Protein AF-A0AAV6YYU9-F1 (afdb_monomer_lite)

Foldseek 3Di:
DDWDQDPVGIDDDDDCPLLNVLLVCLLPPDQPCLVCLLVNLVSCLVSVLFDPVCVPPDSVVDDSLVSVLRSVSSCLQVVSLNNLLSNLLSLLVDDPDPSVVVNVSVVVSLLVLLVVLLVQLVVLCPQFEVQPQDQDDPVSLVSLVSSLSSLVSSLVNLVSCLVRVPPDDPVRNVVSVVSNVVSVVSSVVSVVVSVCSVQVVTSPHPDPPPDPRHDDDDPVVVVVVVVVVVVVVVVVVD

Secondary structure (DSSP, 8-state):
-EEEEETTEEEEE----HHHHHHHHHHH--S-HHHHHHHHHHHHHHTT-S-GGGTTS-GGGS-HHHHHHHHHHHHHHTT-HHHHHHHHHHHHHSPTTSSHHHHHHHHHHHHHHHHHHHHHHHHHHGGGSSS------HHHHHHHHHHHHHHHHHHHHHHHHHHH--S--HHHHHHHHHHHHHHHHHHHHHHHHHHHHHTT--S--S-GGG-TTSPP--HHHHHHHHHHHHHHHHHH--

Sequence (238 aa):
DATCLLNSGIIHITCTGFQKETLYYLRNSGSSLNEEIPDGYNRCLVAGLLSPRLADIQPTSLTQEEQLQAVLSAAVETSSISLLTRCIKQWIAEEQPRSAPNLRFVLEWTWDKVVLTKKDFDRLCSPLFDGSCNFIDSQTLQSLQHCQLRLSNLTTVLNCFRKEAKELTKQGLVDLSNKLSVTKLLSQYASVVLWFCRCGLLPDNPDEAMQLTRPYYNYQLMQHYYAERRKKLEHLSR

Organism: Engystomops pustulosus (NCBI:txid76066)

InterPro domains:
  IPR052620 ELYS/MEL-28 Nuclear Assembly Factor [PTHR21583] (1-238)

pLDDT: mean 85.93, std 10.7, range [51.78, 98.44]

Radius of gyration: 22.94 Å; chains: 1; bounding box: 54×61×60 Å

Structure (mmCIF, N/CA/C/O backbone):
data_AF-A0AAV6YYU9-F1
#
_entry.id   AF-A0AAV6YYU9-F1
#
loop_
_atom_site.group_PDB
_atom_site.id
_atom_site.type_symbol
_atom_site.label_atom_id
_atom_site.label_alt_id
_atom_site.label_comp_id
_atom_site.label_asym_id
_atom_site.label_entity_id
_atom_site.label_seq_id
_atom_site.pdbx_PDB_ins_code
_atom_site.Cartn_x
_atom_site.Cartn_y
_atom_site.Cartn_z
_atom_site.occupancy
_atom_site.B_iso_or_equiv
_atom_site.auth_seq_id
_atom_site.auth_comp_id
_atom_site.auth_asym_id
_atom_site.auth_atom_id
_atom_site.pdbx_PDB_model_num
ATOM 1 N N . ASP A 1 1 ? -14.739 -25.202 -11.011 1.00 72.81 1 ASP A N 1
ATOM 2 C CA . ASP A 1 1 ? -15.929 -24.954 -11.846 1.00 72.81 1 ASP A CA 1
ATOM 3 C C . ASP A 1 1 ? -16.167 -26.145 -12.748 1.00 72.81 1 ASP A C 1
ATOM 5 O O . ASP A 1 1 ? -15.213 -26.672 -13.306 1.00 72.81 1 ASP A O 1
ATOM 9 N N . ALA A 1 2 ? -17.409 -26.607 -12.825 1.00 77.19 2 ALA A N 1
ATOM 10 C CA . ALA A 1 2 ? -17.839 -27.729 -13.647 1.00 77.19 2 ALA A CA 1
ATOM 11 C C . ALA A 1 2 ? -19.096 -27.322 -14.419 1.00 77.19 2 ALA A C 1
ATOM 13 O O . ALA A 1 2 ? -19.930 -26.585 -13.904 1.00 77.19 2 ALA A O 1
ATOM 14 N N . THR A 1 3 ? -19.235 -27.787 -15.655 1.00 86.94 3 THR A N 1
ATOM 15 C CA . THR A 1 3 ? -20.458 -27.599 -16.441 1.00 86.94 3 THR A CA 1
ATOM 16 C C . THR A 1 3 ? -21.007 -28.973 -16.774 1.00 86.94 3 THR A C 1
ATOM 18 O O . THR A 1 3 ? -20.304 -29.786 -17.370 1.00 86.94 3 THR A O 1
ATOM 21 N N . CYS A 1 4 ? -22.242 -29.241 -16.368 1.00 86.00 4 CYS A N 1
ATOM 22 C CA . CYS A 1 4 ? -22.924 -30.507 -16.587 1.00 86.00 4 CYS A CA 1
ATOM 23 C C . CYS A 1 4 ? -24.066 -30.295 -17.581 1.00 86.00 4 CYS A C 1
ATOM 25 O O . CYS A 1 4 ? -24.929 -29.445 -17.370 1.00 86.00 4 CYS A O 1
ATOM 27 N N . LEU A 1 5 ? -24.083 -31.079 -18.657 1.00 88.56 5 LEU A N 1
ATOM 28 C CA . LEU A 1 5 ? -25.209 -31.148 -19.583 1.00 88.56 5 LEU A CA 1
ATOM 29 C C . LEU A 1 5 ? -26.157 -32.254 -19.105 1.00 88.56 5 LEU A C 1
ATOM 31 O O . LEU A 1 5 ? -25.763 -33.416 -19.033 1.00 88.56 5 LEU A O 1
ATOM 35 N N . LEU A 1 6 ? -27.392 -31.893 -18.773 1.00 90.75 6 LEU A N 1
ATOM 36 C CA . LEU A 1 6 ? -28.464 -32.817 -18.412 1.00 90.75 6 LEU A CA 1
ATOM 37 C C . LEU A 1 6 ? -29.557 -32.783 -19.483 1.00 90.75 6 LEU A C 1
ATOM 39 O O . LEU A 1 6 ? -29.694 -31.806 -20.217 1.00 90.75 6 LEU A O 1
ATOM 43 N N . ASN A 1 7 ? -30.410 -33.810 -19.514 1.00 87.12 7 ASN A N 1
ATOM 44 C CA . ASN A 1 7 ? -31.592 -33.831 -20.389 1.00 87.12 7 ASN A CA 1
ATOM 45 C C . ASN A 1 7 ? -32.559 -32.659 -20.114 1.00 87.12 7 ASN A C 1
ATOM 47 O O . ASN A 1 7 ? -33.375 -32.324 -20.964 1.00 87.12 7 ASN A O 1
ATOM 51 N N . SER A 1 8 ? -32.458 -32.028 -18.938 1.00 88.38 8 SER A N 1
ATOM 52 C CA . SER A 1 8 ? -33.222 -30.842 -18.536 1.00 88.38 8 SER A CA 1
ATOM 53 C C . SER A 1 8 ? -32.524 -29.506 -18.835 1.00 88.38 8 SER A C 1
ATOM 55 O O . SER A 1 8 ? -33.095 -28.459 -18.542 1.00 88.38 8 SER A O 1
ATOM 57 N N . GLY A 1 9 ? -31.299 -29.514 -19.373 1.00 91.06 9 GLY A N 1
ATOM 58 C CA . GLY A 1 9 ? -30.536 -28.309 -19.704 1.00 91.06 9 GLY A CA 1
ATOM 59 C C . GLY A 1 9 ? -29.086 -28.327 -19.214 1.00 91.06 9 GLY A C 1
ATOM 60 O O . GLY A 1 9 ? -28.579 -29.327 -18.710 1.00 91.06 9 GLY A O 1
ATOM 61 N N . ILE A 1 10 ? -28.405 -27.193 -19.378 1.00 92.12 10 ILE A N 1
ATOM 62 C CA . ILE A 1 10 ? -27.015 -26.997 -18.951 1.00 92.12 10 ILE A CA 1
ATOM 63 C C . ILE A 1 10 ? -27.005 -26.436 -17.528 1.00 92.12 10 ILE A C 1
ATOM 65 O O . ILE A 1 10 ? -27.604 -25.395 -17.266 1.00 92.12 10 ILE A O 1
ATOM 69 N N . ILE A 1 11 ? -26.291 -27.099 -16.619 1.00 88.94 11 ILE A N 1
ATOM 70 C CA . ILE A 1 11 ? -26.021 -26.611 -15.265 1.00 88.94 11 ILE A CA 1
ATOM 71 C C . ILE A 1 11 ? -24.549 -26.218 -15.166 1.00 88.94 11 ILE A C 1
ATOM 73 O O . ILE A 1 11 ? -23.659 -27.038 -15.384 1.00 88.94 11 ILE A O 1
ATOM 77 N N . HIS A 1 12 ? -24.288 -24.971 -14.782 1.00 78.38 12 HIS A N 1
ATOM 78 C CA . HIS A 1 12 ? -22.957 -24.511 -14.394 1.00 78.38 12 HIS A CA 1
ATOM 79 C C . HIS A 1 12 ? -22.816 -24.573 -12.869 1.00 78.38 12 HIS A C 1
ATOM 81 O O . HIS A 1 12 ? -23.572 -23.936 -12.140 1.00 78.38 12 HIS A O 1
ATOM 87 N N . ILE A 1 13 ? -21.835 -25.331 -12.386 1.00 79.06 13 ILE A N 1
ATOM 88 C CA . ILE A 1 13 ? -21.463 -25.446 -10.976 1.00 79.06 13 ILE A CA 1
ATOM 89 C C . ILE A 1 13 ? -20.162 -24.672 -10.779 1.00 79.06 13 ILE A C 1
ATOM 91 O O . ILE A 1 13 ? -19.079 -25.126 -11.154 1.00 79.06 13 ILE A O 1
ATOM 95 N N . THR A 1 14 ? -20.247 -23.496 -10.171 1.00 68.62 14 THR A N 1
ATOM 96 C CA . THR A 1 14 ? -19.058 -22.764 -9.729 1.00 68.62 14 THR A CA 1
ATOM 97 C C . THR A 1 14 ? -18.731 -23.156 -8.298 1.00 68.62 14 THR A C 1
ATOM 99 O O . THR A 1 14 ? -19.558 -22.961 -7.409 1.00 68.62 14 THR A O 1
ATOM 102 N N . CYS A 1 15 ? -17.535 -23.692 -8.063 1.00 61.59 15 CYS A N 1
ATOM 103 C CA . CYS A 1 15 ? -17.057 -23.921 -6.703 1.00 61.59 15 CYS A CA 1
ATOM 104 C C . CYS A 1 15 ? -16.224 -22.702 -6.327 1.00 61.59 15 CYS A C 1
ATOM 106 O O . CYS A 1 15 ? -15.147 -22.475 -6.886 1.00 61.59 15 CYS A O 1
ATOM 108 N N . THR A 1 16 ? -16.738 -21.870 -5.426 1.00 67.69 16 THR A N 1
ATOM 109 C CA . THR A 1 16 ? -15.943 -20.787 -4.856 1.00 67.69 16 THR A CA 1
ATOM 110 C C . THR A 1 16 ? -14.806 -21.419 -4.070 1.00 67.69 16 THR A C 1
ATOM 112 O O . THR A 1 16 ? -15.028 -21.977 -3.004 1.00 67.69 16 THR A O 1
ATOM 115 N N . GLY A 1 17 ? -13.590 -21.383 -4.621 1.00 79.94 17 GLY A N 1
ATOM 116 C CA . GLY A 1 17 ? -12.416 -21.895 -3.919 1.00 79.94 17 GLY A CA 1
ATOM 117 C C . GLY A 1 17 ? -12.282 -21.243 -2.542 1.00 79.94 17 GLY A C 1
ATOM 118 O O . GLY A 1 17 ? -12.620 -20.067 -2.387 1.00 79.94 17 GLY A O 1
ATOM 119 N N . PHE A 1 18 ? -11.758 -21.990 -1.571 1.00 84.12 18 PHE A N 1
ATOM 120 C CA . PHE A 1 18 ? -11.647 -21.571 -0.168 1.00 84.12 18 PHE A CA 1
ATOM 121 C C . PHE A 1 18 ? -11.024 -20.173 -0.003 1.00 84.12 18 PHE A C 1
ATOM 123 O O . PHE A 1 18 ? -11.469 -19.376 0.812 1.00 84.12 18 PHE A O 1
ATOM 130 N N . GLN A 1 19 ? -10.067 -19.807 -0.861 1.00 86.12 19 GLN A N 1
ATOM 131 C CA . GLN A 1 19 ? -9.501 -18.459 -0.892 1.00 86.12 19 GLN A CA 1
ATOM 132 C C . GLN A 1 19 ? -10.549 -17.363 -1.159 1.00 86.12 19 GLN A C 1
ATOM 134 O O . GLN A 1 19 ? -10.575 -16.358 -0.455 1.00 86.12 19 GLN A O 1
ATOM 139 N N . LYS A 1 20 ? -11.443 -17.543 -2.142 1.00 85.50 20 LYS A N 1
ATOM 140 C CA . LYS A 1 20 ? -12.521 -16.580 -2.442 1.00 85.50 20 LYS A CA 1
ATOM 141 C C . LYS A 1 20 ? -13.530 -16.497 -1.300 1.00 85.50 20 LYS A C 1
ATOM 143 O O . LYS A 1 20 ? -14.020 -15.409 -1.010 1.00 85.50 20 LYS A O 1
ATOM 148 N N . GLU A 1 21 ? -13.821 -17.625 -0.659 1.00 87.75 21 GLU A N 1
ATOM 149 C CA . GLU A 1 21 ? -14.693 -17.677 0.514 1.00 87.75 21 GLU A CA 1
ATOM 150 C C . GLU A 1 21 ? -14.076 -16.926 1.700 1.00 87.75 21 GLU A C 1
ATOM 152 O O . GLU A 1 21 ? -14.745 -16.092 2.302 1.00 87.75 21 GLU A O 1
ATOM 157 N N . THR A 1 22 ? -12.782 -17.113 1.972 1.00 87.94 22 THR A N 1
ATOM 158 C CA . THR A 1 22 ? -12.059 -16.353 3.001 1.00 87.94 22 THR A CA 1
ATOM 159 C C . THR A 1 22 ? -12.049 -14.855 2.703 1.00 87.94 22 THR A C 1
ATOM 161 O O . THR A 1 22 ? -12.252 -14.052 3.607 1.00 87.94 22 THR A O 1
ATOM 164 N N . LEU A 1 23 ? -11.878 -14.442 1.444 1.00 86.06 23 LEU A N 1
ATOM 165 C CA . LEU A 1 23 ? -11.971 -13.025 1.073 1.00 86.06 23 LEU A CA 1
ATOM 166 C C . LEU A 1 23 ? -13.386 -12.468 1.256 1.00 86.06 23 LEU A C 1
ATOM 168 O O . LEU A 1 23 ? -13.548 -11.339 1.718 1.00 86.06 23 LEU A O 1
ATOM 172 N N . TYR A 1 24 ? -14.413 -13.252 0.921 1.00 86.38 24 TYR A N 1
ATOM 173 C CA . TYR A 1 24 ? -15.803 -12.887 1.186 1.00 86.38 24 TYR A CA 1
ATOM 174 C C . TYR A 1 24 ? -16.063 -12.760 2.688 1.00 86.38 24 TYR A C 1
ATOM 176 O O . TYR A 1 24 ? -16.673 -11.778 3.108 1.00 86.38 24 TYR A O 1
ATOM 184 N N . TYR A 1 25 ? -15.545 -13.699 3.486 1.00 85.75 25 TYR A N 1
ATOM 185 C CA . TYR A 1 25 ? -15.559 -13.630 4.940 1.00 85.75 25 TYR A CA 1
ATOM 186 C C . TYR A 1 25 ? -14.920 -12.325 5.399 1.00 85.75 25 TYR A C 1
ATOM 188 O O . TYR A 1 25 ? -15.650 -11.499 5.913 1.00 85.75 25 TYR A O 1
ATOM 196 N N . LEU A 1 26 ? -13.647 -12.048 5.091 1.00 83.75 26 LEU A N 1
ATOM 197 C CA . LEU A 1 26 ? -12.974 -10.805 5.502 1.00 83.75 26 LEU A CA 1
ATOM 198 C C . LEU A 1 26 ? -13.741 -9.548 5.066 1.00 83.75 26 LEU A C 1
ATOM 200 O O . LEU A 1 26 ? -13.851 -8.568 5.802 1.00 83.75 26 LEU A O 1
ATOM 204 N N . ARG A 1 27 ? -14.321 -9.554 3.863 1.00 81.50 27 ARG A N 1
ATOM 205 C CA . ARG A 1 27 ? -15.118 -8.426 3.375 1.00 81.50 27 ARG A CA 1
ATOM 206 C C . ARG A 1 27 ? -16.360 -8.186 4.240 1.00 81.50 27 ARG A C 1
ATOM 208 O O . ARG A 1 27 ? -16.743 -7.024 4.423 1.00 81.50 27 ARG A O 1
ATOM 215 N N . ASN A 1 28 ? -16.949 -9.245 4.789 1.00 78.94 28 ASN A N 1
ATOM 216 C CA . ASN A 1 28 ? -18.232 -9.249 5.490 1.00 78.94 28 ASN A CA 1
ATOM 217 C C . ASN A 1 28 ? -18.142 -9.531 6.996 1.00 78.94 28 ASN A C 1
ATOM 219 O O . ASN A 1 28 ? -19.171 -9.427 7.658 1.00 78.94 28 ASN A O 1
ATOM 223 N N . SER A 1 29 ? -16.953 -9.831 7.531 1.00 70.12 29 SER A N 1
ATOM 224 C CA . SER A 1 29 ? -16.713 -10.074 8.954 1.00 70.12 29 SER A CA 1
ATOM 225 C C . SER A 1 29 ? -17.291 -8.921 9.762 1.00 70.12 29 SER A C 1
ATOM 227 O O . SER A 1 29 ? -17.146 -7.745 9.387 1.00 70.12 29 SER A O 1
ATOM 229 N N . GLY A 1 30 ? -18.024 -9.281 10.809 1.00 61.19 30 GLY A N 1
ATOM 230 C CA . GLY A 1 30 ? -18.784 -8.354 11.624 1.00 61.19 30 GLY A CA 1
ATOM 231 C C . GLY A 1 30 ? -17.890 -7.454 12.467 1.00 61.19 30 GLY A C 1
ATOM 232 O O . GLY A 1 30 ? -16.672 -7.391 12.323 1.00 61.19 30 GLY A O 1
ATOM 233 N N . SER A 1 31 ? -18.535 -6.708 13.353 1.00 55.84 31 SER A N 1
ATOM 234 C CA . SER A 1 31 ? -17.900 -5.746 14.245 1.00 55.84 31 SER A CA 1
ATOM 235 C C . SER A 1 31 ? -16.960 -6.386 15.296 1.00 55.84 31 SER A C 1
ATOM 237 O O . SER A 1 31 ? -16.029 -5.773 15.809 1.00 55.84 31 SER A O 1
ATOM 239 N N . SER A 1 32 ? -17.112 -7.661 15.624 1.00 61.44 32 SER A N 1
ATOM 240 C CA . SER A 1 32 ? -16.360 -8.330 16.698 1.00 61.44 32 SER A CA 1
ATOM 241 C C . SER A 1 32 ? -14.981 -8.837 16.266 1.00 61.44 32 SER A C 1
ATOM 243 O O . SER A 1 32 ? -14.624 -9.987 16.503 1.00 61.44 32 SER A O 1
ATOM 245 N N . LEU A 1 33 ? -14.156 -7.976 15.666 1.00 63.84 33 LEU A N 1
ATOM 246 C CA . LEU A 1 33 ? -12.851 -8.396 15.156 1.00 63.84 33 LEU A CA 1
ATOM 247 C C . LEU A 1 33 ? -11.952 -9.017 16.219 1.00 63.84 33 LEU A C 1
ATOM 249 O O . LEU A 1 33 ? -11.285 -9.978 15.884 1.00 63.84 33 LEU A O 1
ATOM 253 N N . ASN A 1 34 ? -11.973 -8.540 17.471 1.00 64.81 34 ASN A N 1
ATOM 254 C CA . ASN A 1 34 ? -11.149 -9.088 18.560 1.00 64.81 34 ASN A CA 1
ATOM 255 C C . ASN A 1 34 ? -11.500 -10.542 18.925 1.00 64.81 34 ASN A C 1
ATOM 257 O O . ASN A 1 34 ? -10.609 -11.317 19.266 1.00 64.81 34 ASN A O 1
ATOM 261 N N . GLU A 1 35 ? -12.776 -10.914 18.848 1.00 68.75 35 GLU A N 1
ATOM 262 C CA . GLU A 1 35 ? -13.235 -12.286 19.109 1.00 68.75 35 GLU A CA 1
ATOM 263 C C . GLU A 1 35 ? -13.002 -13.182 17.883 1.00 68.75 35 GLU A C 1
ATOM 265 O O . GLU A 1 35 ? -12.750 -14.378 18.011 1.00 68.75 35 GLU A O 1
ATOM 270 N N . GLU A 1 36 ? -12.998 -12.578 16.692 1.00 75.75 36 GLU A N 1
ATOM 271 C CA . GLU A 1 36 ? -12.815 -13.250 15.407 1.00 75.75 36 GLU A CA 1
ATOM 272 C C . GLU A 1 36 ? -11.348 -13.315 14.932 1.00 75.75 36 GLU A C 1
ATOM 274 O O . GLU A 1 36 ? -11.092 -13.969 13.922 1.00 75.75 36 GLU A O 1
ATOM 279 N N . ILE A 1 37 ? -10.370 -12.686 15.616 1.00 82.50 37 ILE A N 1
ATOM 280 C CA . ILE A 1 37 ? -8.956 -12.642 15.161 1.00 82.50 37 ILE A CA 1
ATOM 281 C C . ILE A 1 37 ? -8.397 -14.048 14.922 1.00 82.50 37 ILE A C 1
ATOM 283 O O . ILE A 1 37 ? -7.863 -14.272 13.831 1.00 82.50 37 ILE A O 1
ATOM 287 N N . PRO A 1 38 ? -8.521 -15.008 15.863 1.00 84.75 38 PRO A N 1
ATOM 288 C CA . PRO A 1 38 ? -7.946 -16.333 15.662 1.00 84.75 38 PRO A CA 1
ATOM 289 C C . PRO A 1 38 ? -8.614 -17.085 14.505 1.00 84.75 38 PRO A C 1
ATOM 291 O O . PRO A 1 38 ? -7.928 -17.748 13.727 1.00 84.75 38 PRO A O 1
ATOM 294 N N . ASP A 1 39 ? -9.936 -16.956 14.342 1.00 86.12 39 ASP A N 1
ATOM 295 C CA . ASP A 1 39 ? -10.665 -17.578 13.226 1.00 86.12 39 ASP A CA 1
ATOM 296 C C . ASP A 1 39 ? -10.263 -16.947 11.885 1.00 86.12 39 ASP A C 1
ATOM 298 O O . ASP A 1 39 ? -9.900 -17.644 10.937 1.00 86.12 39 ASP A O 1
ATOM 302 N N . GLY A 1 40 ? -10.221 -15.613 11.824 1.00 87.06 40 GLY A N 1
ATOM 303 C CA . GLY A 1 40 ? -9.769 -14.859 10.658 1.00 87.06 40 GLY A CA 1
ATOM 304 C C . GLY A 1 40 ? -8.334 -15.200 10.258 1.00 87.06 40 GLY A C 1
ATOM 305 O O . GLY A 1 40 ? -8.063 -15.422 9.076 1.00 87.06 40 GLY A O 1
ATOM 306 N N . TYR A 1 41 ? -7.426 -15.305 11.231 1.00 90.31 41 TYR A N 1
ATOM 307 C CA . TYR A 1 41 ? -6.045 -15.729 11.015 1.00 90.31 41 TYR A CA 1
ATOM 308 C C . TYR A 1 41 ? -5.977 -17.141 10.431 1.00 90.31 41 TYR A C 1
ATOM 310 O O . TYR A 1 41 ? -5.368 -17.333 9.379 1.00 90.31 41 TYR A O 1
ATOM 318 N N . ASN A 1 42 ? -6.649 -18.114 11.055 1.00 89.19 42 ASN A N 1
ATOM 319 C CA . ASN A 1 42 ? -6.648 -19.504 10.595 1.00 89.19 42 ASN A CA 1
ATOM 320 C C . ASN A 1 42 ? -7.240 -19.640 9.186 1.00 89.19 42 ASN A C 1
ATOM 322 O O . ASN A 1 42 ? -6.668 -20.328 8.339 1.00 89.19 42 ASN A O 1
ATOM 326 N N . ARG A 1 43 ? -8.331 -18.926 8.883 1.00 90.31 43 ARG A N 1
ATOM 327 C CA . ARG A 1 43 ? -8.898 -18.881 7.526 1.00 90.31 43 ARG A CA 1
ATOM 328 C C . ARG A 1 43 ? -7.912 -18.308 6.517 1.00 90.31 43 ARG A C 1
ATOM 330 O O . ARG A 1 43 ? -7.787 -18.851 5.421 1.00 90.31 43 ARG A O 1
ATOM 337 N N . CYS A 1 44 ? -7.204 -17.232 6.865 1.00 90.50 44 CYS A N 1
ATOM 338 C CA . CYS A 1 44 ? -6.187 -16.643 5.994 1.00 90.50 44 CYS A CA 1
ATOM 339 C C . CYS A 1 44 ? -4.995 -17.583 5.786 1.00 90.50 44 CYS A C 1
ATOM 341 O O . CYS A 1 44 ? -4.478 -17.660 4.671 1.00 90.50 44 CYS A O 1
ATOM 343 N N . LEU A 1 45 ? -4.578 -18.300 6.832 1.00 90.38 45 LEU A N 1
ATOM 344 C CA . LEU A 1 45 ? -3.497 -19.280 6.782 1.00 90.38 45 LEU A CA 1
ATOM 345 C C . LEU A 1 45 ? -3.846 -20.423 5.823 1.00 90.38 45 LEU A C 1
ATOM 347 O O . LEU A 1 45 ? -3.122 -20.662 4.861 1.00 90.38 45 LEU A O 1
ATOM 351 N N . VAL A 1 46 ? -5.001 -21.063 6.028 1.00 89.12 46 VAL A N 1
ATOM 352 C CA . VAL A 1 46 ? -5.481 -22.184 5.199 1.00 89.12 46 VAL A CA 1
ATOM 353 C C . VAL A 1 46 ? -5.748 -21.738 3.756 1.00 89.12 46 VAL A C 1
ATOM 355 O O . VAL A 1 46 ? -5.516 -22.491 2.814 1.00 89.12 46 VAL A O 1
ATOM 358 N N . ALA A 1 47 ? -6.182 -20.491 3.555 1.00 88.69 47 ALA A N 1
ATOM 359 C CA . ALA A 1 47 ? -6.387 -19.907 2.231 1.00 88.69 47 ALA A CA 1
ATOM 360 C C . ALA A 1 47 ? -5.092 -19.490 1.512 1.00 88.69 47 ALA A C 1
ATOM 362 O O . ALA A 1 47 ? -5.171 -19.003 0.383 1.00 88.69 47 ALA A O 1
ATOM 363 N N . GLY A 1 48 ? -3.922 -19.630 2.149 1.00 89.12 48 GLY A N 1
ATOM 364 C CA . GLY A 1 48 ? -2.639 -19.212 1.581 1.00 89.12 48 GLY A CA 1
ATOM 365 C C . GLY A 1 48 ? -2.524 -17.696 1.382 1.00 89.12 48 GLY A C 1
ATOM 366 O O . GLY A 1 48 ? -1.831 -17.243 0.476 1.00 89.12 48 GLY A O 1
ATOM 367 N N . LEU A 1 49 ? -3.240 -16.904 2.187 1.00 89.69 49 LEU A N 1
ATOM 368 C CA . LEU A 1 49 ? -3.255 -15.436 2.109 1.00 89.69 49 LEU A CA 1
ATOM 369 C C . LEU A 1 49 ? -2.195 -14.771 2.992 1.00 89.69 49 LEU A C 1
ATOM 371 O O . LEU A 1 49 ? -1.958 -13.568 2.876 1.00 89.69 49 LEU A O 1
ATOM 375 N N . LEU A 1 50 ? -1.590 -15.533 3.903 1.00 90.44 50 LEU A N 1
ATOM 376 C CA . LEU A 1 50 ? -0.560 -15.039 4.807 1.00 90.44 50 LEU A CA 1
ATOM 377 C C . LEU A 1 50 ? 0.830 -15.094 4.171 1.00 90.44 50 LEU A C 1
ATOM 379 O O . LEU A 1 50 ? 1.075 -15.787 3.187 1.00 90.44 50 LEU A O 1
ATOM 383 N N . SER A 1 51 ? 1.765 -14.357 4.772 1.00 86.25 51 SER A N 1
ATOM 384 C CA . SER A 1 51 ? 3.180 -14.436 4.407 1.00 86.25 51 SER A CA 1
ATOM 385 C C . SER A 1 51 ? 3.676 -15.884 4.511 1.00 86.25 51 SER A C 1
ATOM 387 O O . SER A 1 51 ? 3.412 -16.514 5.536 1.00 86.25 51 SER A O 1
ATOM 389 N N . PRO A 1 52 ? 4.472 -16.389 3.547 1.00 82.19 52 PRO A N 1
ATOM 390 C CA . PRO A 1 52 ? 5.059 -17.729 3.622 1.00 82.19 52 PRO A CA 1
ATOM 391 C C . PRO A 1 52 ? 5.842 -17.978 4.916 1.00 82.19 52 PRO A C 1
ATOM 393 O O . PRO A 1 52 ? 5.884 -19.094 5.410 1.00 82.19 52 PRO A O 1
ATOM 396 N N . ARG A 1 53 ? 6.402 -16.921 5.523 1.00 84.56 53 ARG A N 1
ATOM 397 C CA . ARG A 1 53 ? 7.117 -17.003 6.810 1.00 84.56 53 ARG A CA 1
ATOM 398 C C . ARG A 1 53 ? 6.232 -17.427 7.984 1.00 84.56 53 ARG A C 1
ATOM 400 O O . ARG A 1 53 ? 6.760 -17.835 9.007 1.00 84.56 53 ARG A O 1
ATOM 407 N N . LEU A 1 54 ? 4.917 -17.261 7.859 1.00 82.00 54 LEU A N 1
ATOM 408 C CA . LEU A 1 54 ? 3.937 -17.631 8.877 1.00 82.00 54 LEU A CA 1
ATOM 409 C C . LEU A 1 54 ? 3.351 -19.029 8.634 1.00 82.00 54 LEU A C 1
ATOM 411 O O . LEU A 1 54 ? 2.629 -19.514 9.494 1.00 82.00 54 LEU A O 1
ATOM 415 N N . ALA A 1 55 ? 3.642 -19.667 7.493 1.00 78.44 55 ALA A N 1
ATOM 416 C CA . ALA A 1 55 ? 3.066 -20.965 7.143 1.00 78.44 55 ALA A CA 1
ATOM 417 C C . ALA A 1 55 ? 3.519 -22.088 8.091 1.00 78.44 55 ALA A C 1
ATOM 419 O O . ALA A 1 55 ? 2.729 -22.970 8.414 1.00 78.44 55 ALA A O 1
ATOM 420 N N . ASP A 1 56 ? 4.762 -22.010 8.573 1.00 79.69 56 ASP A N 1
ATOM 421 C CA . ASP A 1 56 ? 5.375 -23.029 9.434 1.00 79.69 56 ASP A CA 1
ATOM 422 C C . ASP A 1 56 ? 5.224 -22.728 10.939 1.00 79.69 56 ASP A C 1
ATOM 424 O O . ASP A 1 56 ? 5.685 -23.496 11.785 1.00 79.69 56 ASP A O 1
ATOM 428 N N . ILE A 1 57 ? 4.601 -21.600 11.297 1.00 83.44 57 ILE A N 1
ATOM 429 C CA . ILE A 1 57 ? 4.457 -21.160 12.689 1.00 83.44 57 ILE A CA 1
ATOM 430 C C . ILE A 1 57 ? 3.129 -21.670 13.254 1.00 83.44 57 ILE A C 1
ATOM 432 O O . ILE A 1 57 ? 2.069 -21.492 12.657 1.00 83.44 57 ILE A O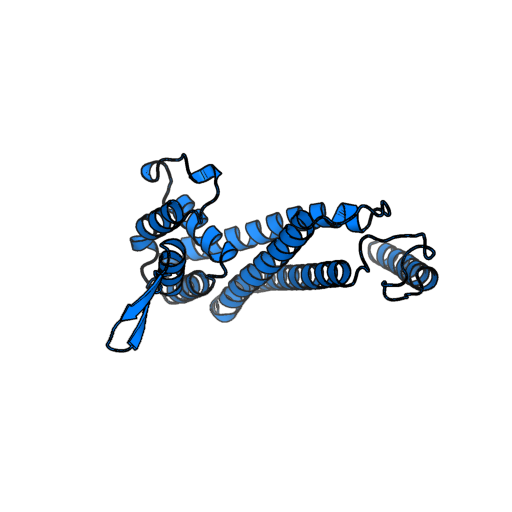 1
ATOM 436 N N . GLN A 1 58 ? 3.176 -22.273 14.443 1.00 81.12 58 GLN A N 1
ATOM 437 C CA . GLN A 1 58 ? 1.975 -22.682 15.171 1.00 81.12 58 GLN A CA 1
ATOM 438 C C . GLN A 1 58 ? 1.127 -21.442 15.528 1.00 81.12 58 GLN A C 1
ATOM 440 O O . GLN A 1 58 ? 1.642 -20.526 16.169 1.00 81.12 58 GLN A O 1
ATOM 445 N N . PRO A 1 59 ? -0.180 -21.389 15.203 1.00 80.69 59 PRO A N 1
ATOM 446 C CA . PRO A 1 59 ? -1.014 -20.219 15.506 1.00 80.69 59 PRO A CA 1
ATOM 447 C C . PRO A 1 59 ? -1.019 -19.840 16.995 1.00 80.69 59 PRO A C 1
ATOM 449 O O . PRO A 1 59 ? -1.074 -18.664 17.345 1.00 80.69 59 PRO A O 1
ATOM 452 N N . THR A 1 60 ? -0.912 -20.838 17.878 1.00 81.12 60 THR A N 1
ATOM 453 C CA . THR A 1 60 ? -0.891 -20.683 19.340 1.00 81.12 60 THR A CA 1
ATOM 454 C C . THR A 1 60 ? 0.388 -20.047 19.884 1.00 81.12 60 THR A C 1
ATOM 456 O O . THR A 1 60 ? 0.378 -19.589 21.023 1.00 81.12 60 THR A O 1
ATOM 459 N N . SER A 1 61 ? 1.476 -19.994 19.105 1.00 86.69 61 SER A N 1
ATOM 460 C CA . SER A 1 61 ? 2.704 -19.300 19.512 1.00 86.69 61 SER A CA 1
ATOM 461 C C . SER A 1 61 ? 2.688 -17.805 19.192 1.00 86.69 61 SER A C 1
ATOM 463 O O . SER A 1 61 ? 3.584 -17.094 19.635 1.00 86.69 61 SER A O 1
ATOM 465 N N . LEU A 1 62 ? 1.707 -17.336 18.415 1.00 87.88 62 LEU A N 1
ATOM 466 C CA . LEU A 1 62 ? 1.555 -15.927 18.063 1.00 87.88 62 LEU A CA 1
ATOM 467 C C . LEU A 1 62 ? 0.633 -15.216 19.049 1.00 87.88 62 LEU A C 1
ATOM 469 O O . LEU A 1 62 ? -0.423 -15.723 19.431 1.00 87.88 62 LEU A O 1
ATOM 473 N N . THR A 1 63 ? 1.008 -13.994 19.396 1.00 89.50 63 THR A N 1
ATOM 474 C CA . THR A 1 63 ? 0.148 -13.062 20.125 1.00 89.50 63 THR A CA 1
ATOM 475 C C . THR A 1 63 ? -1.056 -12.645 19.270 1.00 89.50 63 THR A C 1
ATOM 477 O O . THR A 1 63 ? -1.024 -12.699 18.037 1.00 89.50 63 THR A O 1
ATOM 480 N N . GLN A 1 64 ? -2.134 -12.178 19.909 1.00 85.88 64 GLN A N 1
ATOM 481 C CA . GLN A 1 64 ? -3.302 -11.658 19.181 1.00 85.88 64 GLN A CA 1
ATOM 482 C C . GLN A 1 64 ? -2.944 -10.476 18.268 1.00 85.88 64 GLN A C 1
ATOM 484 O O . GLN A 1 64 ? -3.511 -10.348 17.186 1.00 85.88 64 GLN A O 1
ATOM 489 N N . GLU A 1 65 ? -1.988 -9.639 18.673 1.00 87.25 65 GLU A N 1
ATOM 490 C CA . GLU A 1 65 ? -1.507 -8.506 17.879 1.00 87.25 65 GLU A CA 1
ATOM 491 C C . GLU A 1 65 ? -0.789 -8.971 16.602 1.00 87.25 65 GLU A C 1
ATOM 493 O O . GLU A 1 65 ? -1.044 -8.445 15.519 1.00 87.25 65 GLU A O 1
ATOM 498 N N . GLU A 1 66 ? 0.036 -10.019 16.683 1.00 90.06 66 GLU A N 1
ATOM 499 C CA . GLU A 1 66 ? 0.699 -10.609 15.512 1.00 90.06 66 GLU A CA 1
ATOM 500 C C . GLU A 1 66 ? -0.298 -11.272 14.555 1.00 90.06 66 GLU A C 1
ATOM 502 O O . GLU A 1 66 ? -0.187 -11.121 13.332 1.00 90.06 66 GLU A O 1
ATOM 507 N N . GLN A 1 67 ? -1.301 -11.971 15.093 1.00 90.38 67 GLN A N 1
ATOM 508 C CA . GLN A 1 67 ? -2.376 -12.547 14.286 1.00 90.38 67 GLN A CA 1
ATOM 509 C C . GLN A 1 67 ? -3.195 -11.450 13.594 1.00 90.38 67 GLN A C 1
ATOM 511 O O . GLN A 1 67 ? -3.445 -11.534 12.388 1.00 90.38 67 GLN A O 1
ATOM 516 N N . LEU A 1 68 ? -3.539 -10.379 14.317 1.00 89.31 68 LEU A N 1
ATOM 517 C CA . LEU A 1 68 ? -4.207 -9.207 13.757 1.00 89.31 68 LEU A CA 1
ATOM 518 C C . LEU A 1 68 ? -3.366 -8.585 12.644 1.00 89.31 68 LEU A C 1
ATOM 520 O O . LEU A 1 68 ? -3.867 -8.357 11.546 1.00 89.31 68 LEU A O 1
ATOM 524 N N . GLN A 1 69 ? -2.072 -8.372 12.885 1.00 91.56 69 GLN A N 1
ATOM 525 C CA . GLN A 1 69 ? -1.145 -7.828 11.897 1.00 91.56 69 GLN A CA 1
ATOM 526 C C . GLN A 1 69 ? -1.133 -8.647 10.602 1.00 91.56 69 GLN A C 1
ATOM 528 O O . GLN A 1 69 ? -1.075 -8.086 9.499 1.00 91.56 69 GLN A O 1
ATOM 533 N N . ALA A 1 70 ? -1.167 -9.974 10.726 1.00 92.12 70 ALA A N 1
ATOM 534 C CA . ALA A 1 70 ? -1.183 -10.892 9.599 1.00 92.12 70 ALA A CA 1
ATOM 535 C C . ALA A 1 70 ? -2.496 -10.787 8.806 1.00 92.12 70 ALA A C 1
ATOM 537 O O . ALA A 1 70 ? -2.450 -10.653 7.581 1.00 92.12 70 ALA A O 1
ATOM 538 N N . VAL A 1 71 ? -3.645 -10.741 9.490 1.00 91.50 71 VAL A N 1
ATOM 539 C CA . VAL A 1 71 ? -4.968 -10.558 8.865 1.00 91.50 71 VAL A CA 1
ATOM 540 C C . VAL A 1 71 ? -5.079 -9.194 8.176 1.00 91.50 71 VAL A C 1
ATOM 542 O O . VAL A 1 71 ? -5.489 -9.121 7.018 1.00 91.50 71 VAL A O 1
ATOM 545 N N . LEU A 1 72 ? -4.661 -8.108 8.836 1.00 91.62 72 LEU A N 1
ATOM 546 C CA . LEU A 1 72 ? -4.660 -6.762 8.251 1.00 91.62 72 LEU A CA 1
ATOM 547 C C . LEU A 1 72 ? -3.738 -6.685 7.028 1.00 91.62 72 LEU A C 1
ATOM 549 O O . LEU A 1 72 ? -4.094 -6.067 6.023 1.00 91.62 72 LEU A O 1
ATOM 553 N N . SER A 1 73 ? -2.577 -7.348 7.086 1.00 92.94 73 SER A N 1
ATOM 554 C CA . SER A 1 73 ? -1.675 -7.456 5.935 1.00 92.94 73 SER A CA 1
ATOM 555 C C . SER A 1 73 ? -2.371 -8.178 4.784 1.00 92.94 73 SER A C 1
ATOM 557 O O . SER A 1 73 ? -2.463 -7.604 3.705 1.00 92.94 73 SER A O 1
ATOM 559 N N . ALA A 1 74 ? -2.943 -9.363 5.016 1.00 92.12 74 ALA A N 1
ATOM 560 C CA . ALA A 1 74 ? -3.681 -10.112 3.997 1.00 92.12 74 ALA A CA 1
ATOM 561 C C . ALA A 1 74 ? -4.833 -9.295 3.389 1.00 92.12 74 ALA A C 1
ATOM 563 O O . ALA A 1 74 ? -5.027 -9.300 2.172 1.00 92.12 74 ALA A O 1
ATOM 564 N N . ALA A 1 75 ? -5.564 -8.534 4.204 1.00 91.69 75 ALA A N 1
ATOM 565 C CA . ALA A 1 75 ? -6.630 -7.660 3.731 1.00 91.69 75 ALA A CA 1
ATOM 566 C C . ALA A 1 75 ? -6.106 -6.526 2.830 1.00 91.69 75 ALA A C 1
ATOM 568 O O . ALA A 1 75 ? -6.734 -6.219 1.816 1.00 91.69 75 ALA A O 1
ATOM 569 N N . VAL A 1 76 ? -4.945 -5.938 3.138 1.00 92.88 76 VAL A N 1
ATOM 570 C CA . VAL A 1 76 ? -4.300 -4.942 2.265 1.00 92.88 76 VAL A CA 1
ATOM 571 C C . VAL A 1 76 ? -3.786 -5.564 0.969 1.00 92.88 76 VAL A C 1
ATOM 573 O O . VAL A 1 76 ? -3.996 -4.974 -0.090 1.00 92.88 76 VAL A O 1
ATOM 576 N N . GLU A 1 77 ? -3.173 -6.748 1.021 1.00 90.94 77 GLU A N 1
ATOM 577 C CA . GLU A 1 77 ? -2.670 -7.435 -0.179 1.00 90.94 77 GLU A CA 1
ATOM 578 C C . GLU A 1 77 ? -3.797 -7.834 -1.138 1.00 90.94 77 GLU A C 1
ATOM 580 O O . GLU A 1 77 ? -3.653 -7.765 -2.355 1.00 90.94 77 GLU A O 1
ATOM 585 N N . THR A 1 78 ? -4.943 -8.228 -0.587 1.00 89.38 78 THR A N 1
ATOM 586 C CA . THR A 1 78 ? -6.089 -8.747 -1.350 1.00 89.38 78 THR A CA 1
ATOM 587 C C . THR A 1 78 ? -7.136 -7.683 -1.667 1.00 89.38 78 THR A C 1
ATOM 589 O O . THR A 1 78 ? -8.179 -7.987 -2.240 1.00 89.38 78 THR A O 1
ATOM 592 N N . SER A 1 79 ? -6.875 -6.423 -1.304 1.00 87.94 79 SER A N 1
ATOM 593 C CA . SER A 1 79 ? -7.818 -5.303 -1.439 1.00 87.94 79 SER A CA 1
ATOM 594 C C . SER A 1 79 ? -9.149 -5.492 -0.695 1.00 87.94 79 SER A C 1
ATOM 596 O O . SER A 1 79 ? -10.162 -4.881 -1.035 1.00 87.94 79 SER A O 1
ATOM 598 N N . SER A 1 80 ? -9.141 -6.263 0.393 1.00 89.31 80 SER A N 1
ATOM 599 C CA . SER A 1 80 ? -10.267 -6.439 1.322 1.00 89.31 80 SER A CA 1
ATOM 600 C C . SER A 1 80 ? -10.349 -5.292 2.347 1.00 89.31 80 SER A C 1
ATOM 602 O O . SER A 1 80 ? -10.539 -5.503 3.543 1.00 89.31 80 SER A O 1
ATOM 604 N N . ILE A 1 81 ? -10.206 -4.041 1.891 1.00 89.81 81 ILE A N 1
ATOM 605 C CA . ILE A 1 81 ? -10.064 -2.839 2.748 1.00 89.81 81 ILE A CA 1
ATOM 606 C C . ILE A 1 81 ? -11.350 -2.487 3.508 1.00 89.81 81 ILE A C 1
ATOM 608 O O . ILE A 1 81 ? -11.327 -1.757 4.504 1.00 89.81 81 ILE A O 1
ATOM 612 N N . SER A 1 82 ? -12.490 -3.034 3.082 1.00 87.62 82 SER A N 1
ATOM 613 C CA . SER A 1 82 ? -13.752 -2.897 3.810 1.00 87.62 82 SER A CA 1
ATOM 614 C C . SER A 1 82 ? -13.678 -3.478 5.219 1.00 87.62 82 SER A C 1
ATOM 616 O O . SER A 1 82 ? -14.329 -2.926 6.098 1.00 87.62 82 SER A O 1
ATOM 618 N N . LEU A 1 83 ? -12.871 -4.530 5.435 1.00 86.38 83 LEU A N 1
ATOM 619 C CA . LEU A 1 83 ? -12.565 -5.050 6.767 1.00 86.38 83 LEU A CA 1
ATOM 620 C C . LEU A 1 83 ? -11.987 -3.914 7.619 1.00 86.38 83 LEU A C 1
ATOM 622 O O . LEU A 1 83 ? -12.658 -3.445 8.531 1.00 86.38 83 LEU A O 1
ATOM 626 N N . LEU A 1 84 ? -10.803 -3.408 7.239 1.00 89.31 84 LEU A N 1
ATOM 627 C CA . LEU A 1 84 ? -10.058 -2.367 7.962 1.00 89.31 84 LEU A CA 1
ATOM 628 C C . LEU A 1 84 ? -10.899 -1.120 8.242 1.00 89.31 84 LEU A C 1
ATOM 630 O O . LEU A 1 84 ? -10.951 -0.628 9.366 1.00 89.31 84 LEU A O 1
ATOM 634 N N . THR A 1 85 ? -11.569 -0.593 7.217 1.00 91.38 85 THR A N 1
ATOM 635 C CA . THR A 1 85 ? -12.383 0.621 7.381 1.00 91.38 85 THR A CA 1
ATOM 636 C C . THR A 1 85 ? -13.566 0.416 8.328 1.00 91.38 85 THR A C 1
ATOM 638 O O . THR A 1 85 ? -13.966 1.363 9.002 1.00 91.38 85 THR A O 1
ATOM 641 N N . ARG A 1 86 ? -14.121 -0.800 8.416 1.00 88.94 86 ARG A N 1
ATOM 642 C CA . ARG A 1 86 ? -15.193 -1.133 9.360 1.00 88.94 86 ARG A CA 1
ATOM 643 C C . ARG A 1 86 ? -14.671 -1.232 10.790 1.00 88.94 86 ARG A C 1
ATOM 645 O O . ARG A 1 86 ? -15.283 -0.612 11.655 1.00 88.94 86 ARG A O 1
ATOM 652 N N . CYS A 1 87 ? -13.538 -1.907 11.029 1.00 87.31 87 CYS A N 1
ATOM 653 C CA . CYS A 1 87 ? -12.946 -1.951 12.376 1.00 87.31 87 CYS A CA 1
ATOM 654 C C . CYS A 1 87 ? -12.627 -0.544 12.871 1.00 87.31 87 CYS A C 1
ATOM 656 O O . CYS A 1 87 ? -12.982 -0.202 13.989 1.00 87.31 87 CYS A O 1
ATOM 658 N N . ILE A 1 88 ? -12.006 0.291 12.030 1.00 90.19 88 ILE A N 1
ATOM 659 C CA . ILE A 1 88 ? -11.657 1.668 12.405 1.00 90.19 88 ILE A CA 1
ATOM 660 C C . ILE A 1 88 ? -12.904 2.451 12.822 1.00 90.19 88 ILE A C 1
ATOM 662 O O . ILE A 1 88 ? -12.910 3.065 13.884 1.00 90.19 88 ILE A O 1
ATOM 666 N N . LYS A 1 89 ? -13.972 2.412 12.015 1.00 90.69 89 LYS A N 1
ATOM 667 C CA . LYS A 1 89 ? -15.235 3.103 12.324 1.00 90.69 89 LYS A CA 1
ATOM 668 C C . LYS A 1 89 ? -15.827 2.662 13.651 1.00 90.69 89 LYS A C 1
ATOM 670 O O . LYS A 1 89 ? -16.273 3.495 14.429 1.00 90.69 89 LYS A O 1
ATOM 675 N N . GLN A 1 90 ? -15.836 1.362 13.894 1.00 87.81 90 GLN A N 1
ATOM 676 C CA . GLN A 1 90 ? -16.389 0.816 15.116 1.00 87.81 90 GLN A CA 1
ATOM 677 C C . GLN A 1 90 ? -15.530 1.143 16.329 1.00 87.81 90 GLN A C 1
ATOM 679 O O . GLN A 1 90 ? -16.060 1.639 17.310 1.00 87.81 90 GLN A O 1
ATOM 684 N N . TRP A 1 91 ? -14.220 0.911 16.269 1.00 88.38 91 TRP A N 1
ATOM 685 C CA . TRP A 1 91 ? -13.321 1.232 17.372 1.00 88.38 91 TRP A CA 1
ATOM 686 C C . TRP A 1 91 ? -13.362 2.724 17.718 1.00 88.38 91 TRP A C 1
ATOM 688 O O . TRP A 1 91 ? -13.204 3.080 18.880 1.00 88.38 91 TRP A O 1
ATOM 698 N N . ILE A 1 92 ? -13.612 3.602 16.741 1.00 88.38 92 ILE A N 1
ATOM 699 C CA . ILE A 1 92 ? -13.859 5.032 16.988 1.00 88.38 92 ILE A CA 1
ATOM 700 C C . ILE A 1 92 ? -15.229 5.276 17.641 1.00 88.38 92 ILE A C 1
ATOM 702 O O . ILE A 1 92 ? -15.337 6.167 18.478 1.00 88.38 92 ILE A O 1
ATOM 706 N N . ALA A 1 93 ? -16.264 4.524 17.257 1.00 87.38 93 ALA A N 1
ATOM 707 C CA . ALA A 1 93 ? -17.610 4.642 17.820 1.00 87.38 93 ALA A CA 1
ATOM 708 C C . ALA A 1 93 ? -17.744 4.040 19.234 1.00 87.38 93 ALA A C 1
ATOM 710 O O . ALA A 1 93 ? -18.622 4.453 19.986 1.00 87.38 93 ALA A O 1
ATOM 711 N N . GLU A 1 94 ? -16.903 3.069 19.591 1.00 84.69 94 GLU A N 1
ATOM 712 C CA . GLU A 1 94 ? -16.829 2.483 20.931 1.00 84.69 94 GLU A CA 1
ATOM 713 C C . GLU A 1 94 ? -16.293 3.494 21.959 1.00 84.69 94 GLU A C 1
ATOM 715 O O . GLU A 1 94 ? -15.333 4.224 21.696 1.00 84.69 94 GLU A O 1
ATOM 720 N N . GLU A 1 95 ? -16.890 3.519 23.158 1.00 65.62 95 GLU A N 1
ATOM 721 C CA . GLU A 1 95 ? -16.439 4.390 24.248 1.00 65.62 95 GLU A CA 1
ATOM 722 C C . GLU A 1 95 ? -14.987 4.069 24.644 1.00 65.62 95 GLU A C 1
ATOM 724 O O . GLU A 1 95 ? -14.626 2.941 25.006 1.00 65.62 95 GLU A O 1
ATOM 729 N N . GLN A 1 96 ? -14.135 5.094 24.582 1.00 67.50 96 GLN A N 1
ATOM 730 C CA . GLN A 1 96 ? -12.755 5.029 25.055 1.00 67.50 96 GLN A CA 1
ATOM 731 C C . GLN A 1 96 ? -12.745 4.735 26.564 1.00 67.50 96 GLN A C 1
ATOM 733 O O . GLN A 1 96 ? -13.555 5.316 27.288 1.00 67.50 96 GLN A O 1
ATOM 738 N N . PRO A 1 97 ? -11.859 3.846 27.067 1.00 68.81 97 PRO A N 1
ATOM 739 C CA . PRO A 1 97 ? -10.498 3.603 26.564 1.00 68.81 97 PRO A CA 1
ATOM 740 C C . PRO A 1 97 ? -10.238 2.234 25.906 1.00 68.81 97 PRO A C 1
ATOM 742 O O . PRO A 1 97 ? -9.093 1.935 25.572 1.00 68.81 97 PRO A O 1
ATOM 745 N N . ARG A 1 98 ? -11.248 1.368 25.747 1.00 79.00 98 ARG A N 1
ATOM 746 C CA . ARG A 1 98 ? -11.024 -0.043 25.359 1.00 79.00 98 ARG A CA 1
ATOM 747 C C . ARG A 1 98 ? -10.439 -0.220 23.954 1.00 79.00 98 ARG A C 1
ATOM 749 O O . ARG A 1 98 ? -9.661 -1.142 23.736 1.00 79.00 98 ARG A O 1
ATOM 756 N N . SER A 1 99 ? -10.786 0.661 23.023 1.00 83.31 99 SER A N 1
ATOM 757 C CA . SER A 1 99 ? -10.413 0.559 21.607 1.00 83.31 99 SER A CA 1
ATOM 758 C C . SER A 1 99 ? -9.222 1.443 21.202 1.00 83.31 99 SER A C 1
ATOM 760 O O . SER A 1 99 ? -8.667 1.269 20.114 1.00 83.31 99 SER A O 1
ATOM 762 N N . ALA A 1 100 ? -8.779 2.359 22.073 1.00 85.69 100 ALA A N 1
ATOM 763 C CA . ALA A 1 100 ? -7.631 3.243 21.843 1.00 85.69 100 ALA A CA 1
ATOM 764 C C . ALA A 1 100 ? -6.345 2.497 21.433 1.00 85.69 100 ALA A C 1
ATOM 766 O O . ALA A 1 100 ? -5.701 2.930 20.471 1.00 85.69 100 ALA A O 1
ATOM 767 N N . PRO A 1 101 ? -5.960 1.385 22.098 1.00 87.62 101 PRO A N 1
ATOM 768 C CA . PRO A 1 101 ? -4.772 0.623 21.719 1.00 87.62 101 PRO A CA 1
ATOM 769 C C . PRO A 1 101 ? -4.860 0.072 20.293 1.00 87.62 101 PRO A C 1
ATOM 771 O O . PRO A 1 101 ? -3.907 0.215 19.533 1.00 87.62 101 PRO A O 1
ATOM 774 N N . ASN A 1 102 ? -6.022 -0.455 19.893 1.00 87.81 102 ASN A N 1
ATOM 775 C CA . ASN A 1 102 ? -6.252 -0.979 18.545 1.00 87.81 102 ASN A CA 1
ATOM 776 C C . ASN A 1 102 ? -6.152 0.121 17.482 1.00 87.81 102 ASN A C 1
ATOM 778 O O . ASN A 1 102 ? -5.514 -0.066 16.447 1.00 87.81 102 ASN A O 1
ATOM 782 N N . LEU A 1 103 ? -6.744 1.293 17.738 1.00 90.19 103 LEU A N 1
ATOM 783 C CA . LEU A 1 103 ? -6.660 2.435 16.823 1.00 90.19 103 LEU A CA 1
ATOM 784 C C . LEU A 1 103 ? -5.223 2.924 16.657 1.00 90.19 103 LEU A C 1
ATOM 786 O O . LEU A 1 103 ? -4.788 3.179 15.532 1.00 90.19 103 LEU A O 1
ATOM 790 N N . ARG A 1 104 ? -4.486 3.032 17.767 1.00 91.19 104 ARG A N 1
ATOM 791 C CA . ARG A 1 104 ? -3.075 3.417 17.755 1.00 91.19 104 ARG A CA 1
ATOM 792 C C . ARG A 1 104 ? -2.240 2.399 16.984 1.00 91.19 104 ARG A C 1
ATOM 794 O O . ARG A 1 104 ? -1.523 2.797 16.070 1.00 91.19 104 ARG A O 1
ATOM 801 N N . PHE A 1 105 ? -2.396 1.116 17.303 1.00 91.94 105 PHE A N 1
ATOM 802 C CA . PHE A 1 105 ? -1.713 0.017 16.632 1.00 91.94 105 PHE A CA 1
ATOM 803 C C . PHE A 1 105 ? -1.949 0.054 15.121 1.00 91.94 105 PHE A C 1
ATOM 805 O O . PHE A 1 105 ? -0.996 0.101 14.351 1.00 91.94 105 PHE A O 1
ATOM 812 N N . VAL A 1 106 ? -3.208 0.113 14.668 1.00 93.12 106 VAL A N 1
ATOM 813 C CA . VAL A 1 106 ? -3.514 0.108 13.230 1.00 93.12 106 VAL A CA 1
ATOM 814 C C . VAL A 1 106 ? -2.985 1.357 12.530 1.00 93.12 106 VAL A C 1
ATOM 816 O O . VAL A 1 106 ? -2.541 1.259 11.384 1.00 93.12 106 VAL A O 1
ATOM 819 N N . LEU A 1 107 ? -2.991 2.522 13.180 1.00 94.44 107 LEU A N 1
ATOM 820 C CA . LEU A 1 107 ? -2.431 3.740 12.598 1.00 94.44 107 LEU A CA 1
ATOM 821 C C . LEU A 1 107 ? -0.901 3.665 12.455 1.00 94.44 107 LEU A C 1
ATOM 823 O O . LEU A 1 107 ? -0.378 4.014 11.393 1.00 94.44 107 LEU A O 1
ATOM 827 N N . GLU A 1 108 ? -0.197 3.209 13.495 1.00 94.94 108 GLU A N 1
ATOM 828 C CA . GLU A 1 108 ? 1.259 3.002 13.487 1.00 94.94 108 GLU A CA 1
ATOM 829 C C . GLU A 1 108 ? 1.643 1.942 12.445 1.00 94.94 108 GLU A C 1
ATOM 831 O O . GLU A 1 108 ? 2.406 2.232 11.523 1.00 94.94 108 GLU A O 1
ATOM 836 N N . TRP A 1 109 ? 0.989 0.780 12.480 1.00 95.75 109 TRP A N 1
ATOM 837 C CA . TRP A 1 109 ? 1.160 -0.294 11.504 1.00 95.75 109 TRP A CA 1
ATOM 838 C C . TRP A 1 109 ? 0.922 0.168 10.060 1.00 95.75 109 TRP A C 1
ATOM 840 O O . TRP A 1 109 ? 1.700 -0.156 9.159 1.00 95.75 109 TRP A O 1
ATOM 850 N N . THR A 1 110 ? -0.141 0.944 9.815 1.00 97.25 110 THR A N 1
ATOM 851 C CA . THR A 1 110 ? -0.449 1.473 8.475 1.00 97.25 110 THR A CA 1
ATOM 852 C C . THR A 1 110 ? 0.707 2.329 7.974 1.00 97.25 110 THR A C 1
ATOM 854 O O . THR A 1 110 ? 1.118 2.204 6.820 1.00 97.25 110 THR A O 1
ATOM 857 N N . TRP A 1 111 ? 1.249 3.191 8.835 1.00 97.81 111 TRP A N 1
ATOM 858 C CA . TRP A 1 111 ? 2.370 4.048 8.477 1.00 97.81 111 TRP A CA 1
ATOM 859 C C . TRP A 1 111 ? 3.651 3.251 8.220 1.00 97.81 111 TRP A C 1
ATOM 861 O O . TRP A 1 111 ? 4.309 3.474 7.203 1.00 97.81 111 TRP A O 1
ATOM 871 N N . ASP A 1 112 ? 3.956 2.262 9.056 1.00 97.31 112 ASP A N 1
ATOM 872 C CA . ASP A 1 112 ? 5.107 1.380 8.850 1.00 97.31 112 ASP A CA 1
ATOM 873 C C . ASP A 1 112 ? 5.009 0.625 7.521 1.00 97.31 112 ASP A C 1
ATOM 875 O O . ASP A 1 112 ? 5.985 0.537 6.770 1.00 97.31 112 ASP A O 1
ATOM 879 N N . LYS A 1 113 ? 3.811 0.159 7.151 1.00 96.69 113 LYS A N 1
ATOM 880 C CA . LYS A 1 113 ? 3.562 -0.454 5.838 1.00 96.69 113 LYS A CA 1
ATOM 881 C C . LYS A 1 113 ? 3.766 0.520 4.682 1.00 96.69 113 LYS A C 1
ATOM 883 O O . LYS A 1 113 ? 4.292 0.100 3.649 1.00 96.69 113 LYS A O 1
ATOM 888 N N . VAL A 1 114 ? 3.411 1.799 4.830 1.00 98.44 114 VAL A N 1
ATOM 889 C CA . VAL A 1 114 ? 3.712 2.831 3.819 1.00 98.44 114 VAL A CA 1
ATOM 890 C C . VAL A 1 114 ? 5.222 3.004 3.670 1.00 98.44 114 VAL A C 1
ATOM 892 O O . VAL A 1 114 ? 5.728 2.989 2.548 1.00 98.44 114 VAL A O 1
ATOM 895 N N . VAL A 1 115 ? 5.954 3.113 4.782 1.00 98.25 115 VAL A N 1
ATOM 896 C CA . VAL A 1 115 ? 7.416 3.274 4.779 1.00 98.25 115 VAL A CA 1
ATOM 897 C C . VAL A 1 115 ? 8.105 2.070 4.134 1.00 98.25 115 VAL A C 1
ATOM 899 O O . VAL A 1 115 ? 8.991 2.248 3.298 1.00 98.25 115 VAL A O 1
ATOM 902 N N . LEU A 1 116 ? 7.691 0.848 4.477 1.00 97.19 116 LEU A N 1
ATOM 903 C CA . LEU A 1 116 ? 8.225 -0.377 3.877 1.00 97.19 116 LEU A CA 1
ATOM 904 C C . LEU A 1 116 ? 7.906 -0.462 2.381 1.00 97.19 116 LEU A C 1
ATOM 906 O O . LEU A 1 116 ? 8.807 -0.698 1.581 1.00 97.19 116 LEU A O 1
ATOM 910 N N . THR A 1 117 ? 6.661 -0.180 1.989 1.00 97.62 117 THR A N 1
ATOM 911 C CA . THR A 1 117 ? 6.259 -0.201 0.572 1.00 97.62 117 THR A CA 1
ATOM 912 C C . THR A 1 117 ? 7.017 0.848 -0.240 1.00 97.62 117 THR A C 1
ATOM 914 O O . THR A 1 117 ? 7.411 0.568 -1.366 1.00 97.62 117 THR A O 1
ATOM 917 N N . LYS A 1 118 ? 7.290 2.032 0.329 1.00 98.00 118 LYS A N 1
ATOM 918 C CA . LYS A 1 118 ? 8.155 3.037 -0.302 1.00 98.00 118 LYS A CA 1
ATOM 919 C C . LYS A 1 118 ? 9.564 2.494 -0.527 1.00 98.00 118 LYS A C 1
ATOM 921 O O . LYS A 1 118 ? 10.084 2.644 -1.622 1.00 98.00 118 LYS A O 1
ATOM 926 N N . LYS A 1 119 ? 10.179 1.865 0.480 1.00 97.94 119 LYS A N 1
ATOM 927 C CA . LYS A 1 119 ? 11.531 1.292 0.350 1.00 97.94 119 LYS A CA 1
ATOM 928 C C . LYS A 1 119 ? 11.589 0.223 -0.745 1.00 97.94 119 LYS A C 1
ATOM 930 O O . LYS A 1 119 ? 12.510 0.237 -1.557 1.00 97.94 119 LYS A O 1
ATOM 935 N N . ASP A 1 120 ? 10.597 -0.665 -0.787 1.00 96.19 120 ASP A N 1
ATOM 936 C CA . ASP A 1 120 ? 10.489 -1.682 -1.837 1.00 96.19 120 ASP A CA 1
ATOM 937 C C . ASP A 1 120 ? 10.319 -1.042 -3.220 1.00 96.19 120 ASP A C 1
ATOM 939 O O . ASP A 1 120 ? 11.000 -1.427 -4.171 1.00 96.19 120 ASP A O 1
ATOM 943 N N . PHE A 1 121 ? 9.451 -0.035 -3.322 1.00 96.81 121 PHE A N 1
ATOM 944 C CA . PHE A 1 121 ? 9.197 0.696 -4.556 1.00 96.81 121 PHE A CA 1
ATOM 945 C C . PHE A 1 121 ? 10.429 1.470 -5.050 1.00 96.81 121 PHE A C 1
ATOM 947 O O . PHE A 1 121 ? 10.753 1.393 -6.232 1.00 96.81 121 PHE A O 1
ATOM 954 N N . ASP A 1 122 ? 11.159 2.150 -4.161 1.00 95.56 122 ASP A N 1
ATOM 955 C CA . ASP A 1 122 ? 12.403 2.860 -4.481 1.00 95.56 122 ASP A CA 1
ATOM 956 C C . ASP A 1 122 ? 13.452 1.886 -5.048 1.00 95.56 122 ASP A C 1
ATOM 958 O O . ASP A 1 122 ? 14.083 2.170 -6.067 1.00 95.56 122 ASP A O 1
ATOM 962 N N . ARG A 1 123 ? 13.586 0.694 -4.445 1.00 94.75 123 ARG A N 1
ATOM 963 C CA . ARG A 1 123 ? 14.483 -0.364 -4.939 1.00 94.75 123 ARG A CA 1
ATOM 964 C C . ARG A 1 123 ? 14.092 -0.840 -6.338 1.00 94.75 123 ARG A C 1
ATOM 966 O O . ARG A 1 123 ? 14.972 -1.030 -7.169 1.00 94.75 123 ARG A O 1
ATOM 973 N N . LEU A 1 124 ? 12.797 -1.029 -6.597 1.00 93.81 124 LEU A N 1
ATOM 974 C CA . LEU A 1 124 ? 12.291 -1.411 -7.922 1.00 93.81 124 LEU A CA 1
ATOM 975 C C . LEU A 1 124 ? 12.481 -0.294 -8.957 1.00 93.81 124 LEU A C 1
ATOM 977 O O . LEU A 1 124 ? 12.667 -0.583 -10.134 1.00 93.81 124 LEU A O 1
ATOM 981 N N . CYS A 1 125 ? 12.439 0.969 -8.529 1.00 91.75 125 CYS A N 1
ATOM 982 C CA . CYS A 1 125 ? 12.620 2.118 -9.409 1.00 91.75 125 CYS A CA 1
ATOM 983 C C . CYS A 1 125 ? 14.080 2.377 -9.768 1.00 91.75 125 CYS A C 1
ATOM 985 O O . CYS A 1 125 ? 14.329 2.895 -10.849 1.00 91.75 125 CYS A O 1
ATOM 987 N N . SER A 1 126 ? 15.041 2.043 -8.901 1.00 89.81 126 SER A N 1
ATOM 988 C CA . SER A 1 126 ? 16.456 2.372 -9.130 1.00 89.81 126 SER A CA 1
ATOM 989 C C . SER A 1 126 ? 16.964 1.965 -10.526 1.00 89.81 126 SER A C 1
ATOM 991 O O . SER A 1 126 ? 17.513 2.833 -11.201 1.00 89.81 126 SER A O 1
ATOM 993 N N . PRO A 1 127 ? 16.725 0.731 -11.022 1.00 88.19 127 PRO A N 1
ATOM 994 C CA . PRO A 1 127 ? 17.179 0.314 -12.354 1.00 88.19 127 PRO A CA 1
ATOM 995 C C . PRO A 1 127 ? 16.407 0.958 -13.515 1.00 88.19 127 PRO A C 1
ATOM 997 O O . PRO A 1 127 ? 16.808 0.854 -14.667 1.00 88.19 127 PRO A O 1
ATOM 1000 N N . LEU A 1 128 ? 15.264 1.596 -13.245 1.00 87.62 128 LEU A N 1
ATOM 1001 C CA . LEU A 1 128 ? 14.473 2.263 -14.283 1.00 87.62 128 LEU A CA 1
ATOM 1002 C C . LEU A 1 128 ? 15.096 3.597 -14.704 1.00 87.62 128 LEU A C 1
ATOM 1004 O O . LEU A 1 128 ? 14.863 4.056 -15.821 1.00 87.62 128 LEU A O 1
ATOM 1008 N N . PHE A 1 129 ? 15.860 4.213 -13.800 1.00 85.12 129 PHE A N 1
ATOM 1009 C CA . PHE A 1 129 ? 16.382 5.574 -13.927 1.00 85.12 129 PHE A CA 1
ATOM 1010 C C . PHE A 1 129 ? 17.917 5.642 -13.927 1.00 85.12 129 PHE A C 1
ATOM 1012 O O . PHE A 1 129 ? 18.472 6.738 -13.916 1.00 85.12 129 PHE A O 1
ATOM 1019 N N . ASP A 1 130 ? 18.615 4.504 -13.910 1.00 81.50 130 ASP A N 1
ATOM 1020 C CA . ASP A 1 130 ? 20.084 4.445 -13.859 1.00 81.50 130 ASP A CA 1
ATOM 1021 C C . ASP A 1 130 ? 20.759 4.508 -15.244 1.00 81.50 130 ASP A C 1
ATOM 1023 O O . ASP A 1 130 ? 21.985 4.497 -15.332 1.00 81.50 130 ASP A O 1
ATOM 1027 N N . GLY A 1 131 ? 19.970 4.579 -16.323 1.00 71.50 131 GLY A N 1
ATOM 1028 C CA . GLY A 1 131 ? 20.455 4.614 -17.706 1.00 71.50 131 GLY A CA 1
ATOM 1029 C C . GLY A 1 131 ? 20.968 3.269 -18.231 1.00 71.50 131 GLY A C 1
ATOM 1030 O O . GLY A 1 131 ? 21.481 3.208 -19.346 1.00 71.50 131 GLY A O 1
ATOM 1031 N N . SER A 1 132 ? 20.821 2.180 -17.467 1.00 73.94 132 SER A N 1
ATOM 1032 C CA . SER A 1 132 ? 21.284 0.841 -17.862 1.00 73.94 132 SER A CA 1
ATOM 1033 C C . SER A 1 132 ? 20.473 0.211 -18.999 1.00 73.94 132 SER A C 1
ATOM 1035 O O . SER A 1 132 ? 20.922 -0.764 -19.595 1.00 73.94 132 SER A O 1
ATOM 1037 N N . CYS A 1 133 ? 19.287 0.751 -19.309 1.00 69.56 133 CYS A N 1
ATOM 1038 C CA . CYS A 1 133 ? 18.372 0.251 -20.345 1.00 69.56 133 CYS A CA 1
ATOM 1039 C C . CYS A 1 133 ? 17.929 -1.210 -20.166 1.00 69.56 133 CYS A C 1
ATOM 1041 O O . CYS A 1 133 ? 17.458 -1.835 -21.120 1.00 69.56 133 CYS A O 1
ATOM 1043 N N . ASN A 1 134 ? 18.074 -1.768 -18.963 1.00 76.38 134 ASN A N 1
ATOM 1044 C CA . ASN A 1 134 ? 17.755 -3.165 -18.701 1.00 76.38 134 ASN A CA 1
ATOM 1045 C C . ASN A 1 134 ? 16.269 -3.448 -18.938 1.00 76.38 134 ASN A C 1
ATOM 1047 O O . ASN A 1 134 ? 15.406 -2.735 -18.435 1.00 76.38 134 ASN A O 1
ATOM 1051 N N . PHE A 1 135 ? 15.952 -4.510 -19.678 1.00 76.81 135 PHE A N 1
ATOM 1052 C CA . PHE A 1 135 ? 14.563 -4.897 -19.912 1.00 76.81 135 PHE A CA 1
ATOM 1053 C C . PHE A 1 135 ? 13.816 -5.111 -18.586 1.00 76.81 135 PHE A C 1
ATOM 1055 O O . PHE A 1 135 ? 14.301 -5.810 -17.696 1.00 76.81 135 PHE A O 1
ATOM 1062 N N . ILE A 1 136 ? 12.617 -4.535 -18.474 1.00 83.62 136 ILE A N 1
ATOM 1063 C CA . ILE A 1 136 ? 11.739 -4.757 -17.322 1.00 83.62 136 ILE A CA 1
ATOM 1064 C C . ILE A 1 136 ? 11.034 -6.090 -17.533 1.00 83.62 136 ILE A C 1
ATOM 1066 O O . ILE A 1 136 ? 10.140 -6.206 -18.374 1.00 83.62 136 ILE A O 1
ATOM 1070 N N . ASP A 1 137 ? 11.417 -7.094 -16.755 1.00 86.88 137 ASP A N 1
ATOM 1071 C CA . ASP A 1 137 ? 10.725 -8.371 -16.768 1.00 86.88 137 ASP A CA 1
ATOM 1072 C C . ASP A 1 137 ? 9.293 -8.259 -16.204 1.00 86.88 137 ASP A C 1
ATOM 1074 O O . ASP A 1 137 ? 8.906 -7.314 -15.504 1.00 86.88 137 ASP A O 1
ATOM 1078 N N . SER A 1 138 ? 8.460 -9.251 -16.529 1.00 88.94 138 SER A N 1
ATOM 1079 C CA . SER A 1 138 ? 7.063 -9.274 -16.079 1.00 88.94 138 SER A CA 1
ATOM 1080 C C . SER A 1 138 ? 6.953 -9.261 -14.548 1.00 88.94 138 SER A C 1
ATOM 1082 O O . SER A 1 138 ? 6.040 -8.642 -14.001 1.00 88.94 138 SER A O 1
ATOM 1084 N N . GLN A 1 139 ? 7.915 -9.874 -13.853 1.00 92.00 139 GLN A N 1
ATOM 1085 C CA . GLN A 1 139 ? 7.958 -9.950 -12.395 1.00 92.00 139 GLN A CA 1
ATOM 1086 C C . GLN A 1 139 ? 8.190 -8.579 -11.744 1.00 92.00 139 GLN A C 1
ATOM 1088 O O . GLN A 1 139 ? 7.499 -8.223 -10.783 1.00 92.00 139 GLN A O 1
ATOM 1093 N N . THR A 1 140 ? 9.115 -7.776 -12.268 1.00 91.31 140 THR A N 1
ATOM 1094 C CA . THR A 1 140 ? 9.360 -6.407 -11.793 1.00 91.31 140 THR A CA 1
ATOM 1095 C C . THR A 1 140 ? 8.132 -5.540 -12.033 1.00 91.31 140 THR A C 1
ATOM 1097 O O . THR A 1 140 ? 7.693 -4.822 -11.132 1.00 91.31 140 THR A O 1
ATOM 1100 N N . LEU A 1 141 ? 7.502 -5.663 -13.207 1.00 92.88 141 LEU A N 1
ATOM 1101 C CA . LEU A 1 141 ? 6.281 -4.923 -13.519 1.00 92.88 141 LEU A CA 1
ATOM 1102 C C . LEU A 1 141 ? 5.122 -5.297 -12.581 1.00 92.88 141 LEU A C 1
ATOM 1104 O O . LEU A 1 141 ? 4.403 -4.413 -12.115 1.00 92.88 141 LEU A O 1
ATOM 1108 N N . GLN A 1 142 ? 4.947 -6.583 -12.271 1.00 94.69 142 GLN A N 1
ATOM 1109 C CA . GLN A 1 142 ? 3.972 -7.045 -11.277 1.00 94.69 142 GLN A CA 1
ATOM 1110 C C . GLN A 1 142 ? 4.295 -6.512 -9.876 1.00 94.69 142 GLN A C 1
ATOM 1112 O O . GLN A 1 142 ? 3.401 -6.050 -9.172 1.00 94.69 142 GLN A O 1
ATOM 1117 N N . SER A 1 143 ? 5.570 -6.491 -9.488 1.00 95.44 143 SER A N 1
ATOM 1118 C CA . SER A 1 143 ? 6.003 -5.964 -8.189 1.00 95.44 143 SER A CA 1
ATOM 1119 C C . SER A 1 143 ? 5.724 -4.459 -8.052 1.00 95.44 143 SER A C 1
ATOM 1121 O O . SER A 1 143 ? 5.281 -4.002 -6.996 1.00 95.44 143 SER A O 1
ATOM 1123 N N . LEU A 1 144 ? 5.902 -3.686 -9.130 1.00 95.69 144 LEU A N 1
ATOM 1124 C CA . LEU A 1 144 ? 5.533 -2.265 -9.191 1.00 95.69 144 LEU A CA 1
ATOM 1125 C C . LEU A 1 144 ? 4.015 -2.063 -9.079 1.00 95.69 144 LEU A C 1
ATOM 1127 O O . LEU A 1 144 ? 3.564 -1.208 -8.314 1.00 95.69 144 LEU A O 1
ATOM 1131 N N . GLN A 1 145 ? 3.223 -2.868 -9.799 1.00 95.75 145 GLN A N 1
ATOM 1132 C CA . GLN A 1 145 ? 1.756 -2.866 -9.685 1.00 95.75 145 GLN A CA 1
ATOM 1133 C C . GLN A 1 145 ? 1.310 -3.148 -8.254 1.00 95.75 145 GLN A C 1
ATOM 1135 O O . GLN A 1 145 ? 0.430 -2.472 -7.727 1.00 95.75 145 GLN A O 1
ATOM 1140 N N . HIS A 1 146 ? 1.964 -4.106 -7.609 1.00 95.44 146 HIS A N 1
ATOM 1141 C CA . HIS A 1 146 ? 1.667 -4.486 -6.241 1.00 95.44 146 HIS A CA 1
ATOM 1142 C C . HIS A 1 146 ? 1.973 -3.367 -5.242 1.00 95.44 146 HIS A C 1
ATOM 1144 O O . HIS A 1 146 ? 1.158 -3.066 -4.370 1.00 95.44 146 HIS A O 1
ATOM 1150 N N . CYS A 1 147 ? 3.103 -2.671 -5.408 1.00 97.00 147 CYS A N 1
ATOM 1151 C CA . CYS A 1 147 ? 3.418 -1.482 -4.612 1.00 97.00 147 CYS A CA 1
ATOM 1152 C C . CYS A 1 147 ? 2.363 -0.380 -4.793 1.00 97.00 147 CYS A C 1
ATOM 1154 O O . CYS A 1 147 ? 1.919 0.218 -3.812 1.00 97.00 147 CYS A O 1
ATOM 1156 N N . GLN A 1 148 ? 1.927 -0.133 -6.032 1.00 97.12 148 GLN A N 1
ATOM 1157 C CA . GLN A 1 148 ? 0.891 0.856 -6.334 1.00 97.12 148 GLN A CA 1
ATOM 1158 C C . GLN A 1 148 ? -0.441 0.508 -5.652 1.00 97.12 148 GLN A C 1
ATOM 1160 O O . GLN A 1 148 ? -1.042 1.377 -5.009 1.00 97.12 148 GLN A O 1
ATOM 1165 N N . LEU A 1 149 ? -0.858 -0.760 -5.728 1.00 96.25 149 LEU A N 1
ATOM 1166 C CA . LEU A 1 149 ? -2.081 -1.252 -5.099 1.00 96.25 149 LEU A CA 1
ATOM 1167 C C . LEU A 1 149 ? -2.018 -1.116 -3.576 1.00 96.25 149 LEU A C 1
ATOM 1169 O O . LEU A 1 149 ? -2.923 -0.542 -2.971 1.00 96.25 149 LEU A O 1
ATOM 1173 N N . ARG A 1 150 ? -0.916 -1.560 -2.955 1.00 96.19 150 ARG A N 1
ATOM 1174 C CA . ARG A 1 150 ? -0.673 -1.405 -1.512 1.00 96.19 150 ARG A CA 1
ATOM 1175 C C . ARG A 1 150 ? -0.776 0.053 -1.074 1.00 96.19 150 ARG A C 1
ATOM 1177 O O . ARG A 1 150 ? -1.499 0.353 -0.130 1.00 96.19 150 ARG A O 1
ATOM 1184 N N . LEU A 1 151 ? -0.106 0.975 -1.769 1.00 98.00 151 LEU A N 1
ATOM 1185 C CA . LEU A 1 151 ? -0.149 2.407 -1.445 1.00 98.00 151 LEU A CA 1
ATOM 1186 C C . LEU A 1 151 ? -1.561 2.995 -1.590 1.00 98.00 151 LEU A C 1
ATOM 1188 O O . LEU A 1 151 ? -1.974 3.819 -0.770 1.00 98.00 151 LEU A O 1
ATOM 1192 N N . SER A 1 152 ? -2.322 2.564 -2.599 1.00 97.62 152 SER A N 1
ATOM 1193 C CA . SER A 1 152 ? -3.725 2.964 -2.779 1.00 97.62 152 SER A CA 1
ATOM 1194 C C . SER A 1 152 ? -4.622 2.455 -1.641 1.00 97.62 152 SER A C 1
ATOM 1196 O O . SER A 1 152 ? -5.404 3.208 -1.047 1.00 97.62 152 SER A O 1
ATOM 1198 N N . ASN A 1 153 ? -4.436 1.196 -1.254 1.00 97.31 153 ASN A N 1
ATOM 1199 C CA . ASN A 1 153 ? -5.145 0.564 -0.151 1.00 97.31 153 ASN A CA 1
ATOM 1200 C C . ASN A 1 153 ? -4.831 1.250 1.191 1.00 97.31 153 ASN A C 1
ATOM 1202 O O . ASN A 1 153 ? -5.748 1.645 1.912 1.00 97.31 153 ASN A O 1
ATOM 1206 N N . LEU A 1 154 ? -3.554 1.507 1.488 1.00 97.75 154 LEU A N 1
ATOM 1207 C CA . LEU A 1 154 ? -3.120 2.226 2.695 1.00 97.75 154 LEU A CA 1
ATOM 1208 C C . LEU A 1 154 ? -3.619 3.684 2.713 1.00 97.75 154 LEU A C 1
ATOM 1210 O O . LEU A 1 154 ? -4.013 4.199 3.759 1.00 97.75 154 LEU A O 1
ATOM 1214 N N . THR A 1 155 ? -3.699 4.338 1.548 1.00 97.94 155 THR A N 1
ATOM 1215 C CA . THR A 1 155 ? -4.323 5.667 1.405 1.00 97.94 155 THR A CA 1
ATOM 1216 C C . THR A 1 155 ? -5.796 5.631 1.810 1.00 97.94 155 THR A C 1
ATOM 1218 O O . THR A 1 155 ? -6.283 6.547 2.474 1.00 97.94 155 THR A O 1
ATOM 1221 N N . THR A 1 156 ? -6.520 4.575 1.438 1.00 97.06 156 THR A N 1
ATOM 1222 C CA . THR A 1 156 ? -7.926 4.387 1.827 1.00 97.06 156 THR A CA 1
ATOM 1223 C C . THR A 1 156 ? -8.072 4.239 3.342 1.00 97.06 156 THR A C 1
ATOM 1225 O O . THR A 1 156 ? -8.950 4.867 3.935 1.00 97.06 156 THR A O 1
ATOM 1228 N N . VAL A 1 157 ? -7.169 3.493 3.985 1.00 96.25 157 VAL A N 1
ATOM 1229 C CA . VAL A 1 157 ? -7.138 3.324 5.448 1.00 96.25 157 VAL A CA 1
ATOM 1230 C C . VAL A 1 157 ? -6.894 4.662 6.159 1.00 96.25 157 VAL A C 1
ATOM 1232 O O . VAL A 1 157 ? -7.672 5.047 7.030 1.00 96.25 157 VAL A O 1
ATOM 1235 N N . LEU A 1 158 ? -5.881 5.431 5.743 1.00 97.00 158 LEU A N 1
ATOM 1236 C CA . LEU A 1 158 ? -5.588 6.749 6.329 1.00 97.00 158 LEU A CA 1
ATOM 1237 C C . LEU A 1 158 ? -6.716 7.768 6.096 1.00 97.00 158 LEU A C 1
ATOM 1239 O O . LEU A 1 158 ? -7.012 8.579 6.975 1.00 97.00 158 LEU A O 1
ATOM 1243 N N . ASN A 1 159 ? -7.378 7.729 4.933 1.00 96.38 159 ASN A N 1
ATOM 1244 C CA . ASN A 1 159 ? -8.573 8.543 4.685 1.00 96.38 159 ASN A CA 1
ATOM 1245 C C . ASN A 1 159 ? -9.720 8.166 5.635 1.00 96.38 159 ASN A C 1
ATOM 1247 O O . ASN A 1 159 ? -10.460 9.052 6.058 1.00 96.38 159 ASN A O 1
ATOM 1251 N N . CYS A 1 160 ? -9.869 6.881 5.978 1.00 95.50 160 CYS A N 1
ATOM 1252 C CA . CYS A 1 160 ? -10.864 6.438 6.952 1.00 95.50 160 CYS A CA 1
ATOM 1253 C C . CYS A 1 160 ? -10.593 7.066 8.322 1.00 95.50 160 CYS A C 1
ATOM 1255 O O . CYS A 1 160 ? -11.476 7.722 8.864 1.00 95.50 160 CYS A O 1
ATOM 1257 N N . PHE A 1 161 ? -9.359 6.982 8.830 1.00 94.69 161 PHE A N 1
ATOM 1258 C CA . PHE A 1 161 ? -8.984 7.682 10.065 1.00 94.69 161 PHE A CA 1
ATOM 1259 C C . PHE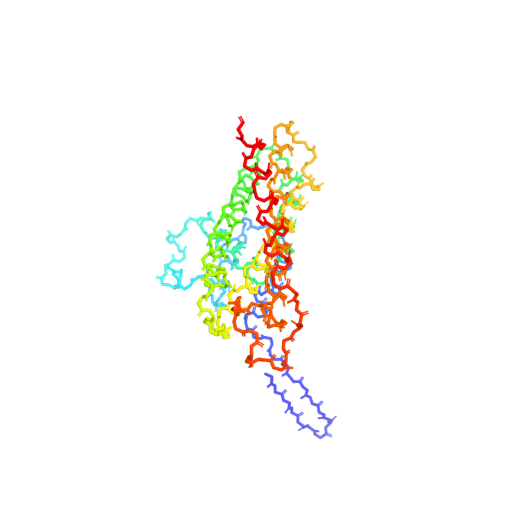 A 1 161 ? -9.292 9.179 9.990 1.00 94.69 161 PHE A C 1
ATOM 1261 O O . PHE A 1 161 ? -9.905 9.719 10.903 1.00 94.69 161 PHE A O 1
ATOM 1268 N N . ARG A 1 162 ? -8.938 9.848 8.883 1.00 93.75 162 ARG A N 1
ATOM 1269 C CA . ARG A 1 162 ? -9.191 11.288 8.709 1.00 93.75 162 ARG A CA 1
ATOM 1270 C C . ARG A 1 162 ? -10.674 11.644 8.802 1.00 93.75 162 ARG A C 1
ATOM 1272 O O . ARG A 1 162 ? -11.010 12.706 9.313 1.00 93.75 162 ARG A O 1
ATOM 1279 N N . LYS A 1 163 ? -11.539 10.805 8.235 1.00 93.12 163 LYS A N 1
ATOM 1280 C CA . LYS A 1 163 ? -12.979 11.056 8.163 1.00 93.12 163 LYS A CA 1
ATOM 1281 C C . LYS A 1 163 ? -13.674 10.799 9.498 1.00 93.12 163 LYS A C 1
ATOM 1283 O O . LYS A 1 163 ? -14.588 11.536 9.859 1.00 93.12 163 LYS A O 1
ATOM 1288 N N . GLU A 1 164 ? -13.267 9.738 10.183 1.00 90.81 164 GLU A N 1
ATOM 1289 C CA . GLU A 1 164 ? -13.979 9.222 11.350 1.00 90.81 164 GLU A CA 1
ATOM 1290 C C . GLU A 1 164 ? -13.426 9.797 12.669 1.00 90.81 164 GLU A C 1
ATOM 1292 O O . GLU A 1 164 ? -14.197 10.072 13.586 1.00 90.81 164 GLU A O 1
ATOM 1297 N N . ALA A 1 165 ? -12.117 10.061 12.769 1.00 85.69 165 ALA A N 1
ATOM 1298 C CA . ALA A 1 165 ? -11.488 10.574 13.989 1.00 85.69 165 ALA A CA 1
ATOM 1299 C C . ALA A 1 165 ? -11.662 12.100 14.120 1.00 85.69 165 ALA A C 1
ATOM 1301 O O . ALA A 1 165 ? -10.777 12.882 13.769 1.00 85.69 165 ALA A O 1
ATOM 1302 N N . LYS A 1 166 ? -12.833 12.523 14.611 1.00 78.94 166 LYS A N 1
ATOM 1303 C CA . LYS A 1 166 ? -13.192 13.944 14.788 1.00 78.94 166 LYS A CA 1
ATOM 1304 C C . LYS A 1 166 ? -12.525 14.593 16.005 1.00 78.94 166 LYS A C 1
ATOM 1306 O O . LYS A 1 166 ? -12.145 15.756 15.941 1.00 78.94 166 LYS A O 1
ATOM 1311 N N . GLU A 1 167 ? -12.325 13.823 17.071 1.00 81.06 167 GLU A N 1
ATOM 1312 C CA . GLU A 1 167 ? -11.761 14.282 18.347 1.00 81.06 167 GLU A CA 1
ATOM 1313 C C . GLU A 1 167 ? -10.245 14.035 18.409 1.00 81.06 167 GLU A C 1
ATOM 1315 O O . GLU A 1 167 ? -9.739 13.276 19.235 1.00 81.06 167 GLU A O 1
ATOM 1320 N N . LEU A 1 168 ? -9.496 14.634 17.481 1.00 81.25 168 LEU A N 1
ATOM 1321 C CA . LEU A 1 168 ? -8.034 14.557 17.462 1.00 81.25 168 LEU A CA 1
ATOM 1322 C C . LEU A 1 168 ? -7.406 15.830 18.033 1.00 81.25 168 LEU A C 1
ATOM 1324 O O . LEU A 1 168 ? -7.873 16.947 17.806 1.00 81.25 168 LEU A O 1
ATOM 1328 N N . THR A 1 169 ? -6.272 15.672 18.717 1.00 88.75 169 THR A N 1
ATOM 1329 C CA . THR A 1 169 ? -5.443 16.819 19.105 1.00 88.75 169 THR A CA 1
ATOM 1330 C C . THR A 1 169 ? -4.954 17.563 17.858 1.00 88.75 169 THR A C 1
ATOM 1332 O O . THR A 1 169 ? -4.791 16.970 16.789 1.00 88.75 169 THR A O 1
ATOM 1335 N N . LYS A 1 170 ? -4.644 18.863 17.983 1.00 88.62 170 LYS A N 1
ATOM 1336 C CA . LYS A 1 170 ? -4.087 19.655 16.866 1.00 88.62 170 LYS A CA 1
ATOM 1337 C C . LYS A 1 170 ? -2.857 18.982 16.244 1.00 88.62 170 LYS A C 1
ATOM 1339 O O . LYS A 1 170 ? -2.750 18.908 15.024 1.00 88.62 170 LYS A O 1
ATOM 1344 N N . GLN A 1 171 ? -1.968 18.447 17.083 1.00 90.94 171 GLN A N 1
ATOM 1345 C CA . GLN A 1 171 ? -0.784 17.720 16.630 1.00 90.94 171 GLN A CA 1
ATOM 1346 C C . GLN A 1 171 ? -1.151 16.423 15.897 1.00 90.94 171 GLN A C 1
ATOM 1348 O O . GLN A 1 171 ? -0.596 16.152 14.834 1.00 90.94 171 GLN A O 1
ATOM 1353 N N . GLY A 1 172 ? -2.109 15.648 16.420 1.00 90.88 172 GLY A N 1
ATOM 1354 C CA . GLY A 1 172 ? -2.589 14.423 1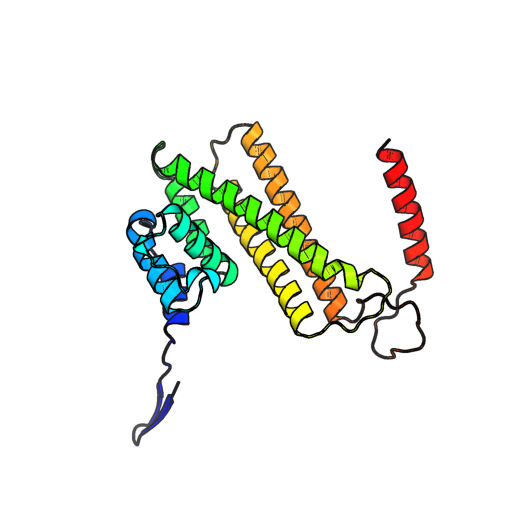5.776 1.00 90.88 172 GLY A CA 1
ATOM 1355 C C . GLY A 1 172 ? -3.232 14.681 14.411 1.00 90.88 172 GLY A C 1
ATOM 1356 O O . GLY A 1 172 ? -2.995 13.931 13.467 1.00 90.88 172 GLY A O 1
ATOM 1357 N N . LEU A 1 173 ? -3.976 15.784 14.269 1.00 90.38 173 LEU A N 1
ATOM 1358 C CA . LEU A 1 173 ? -4.540 16.212 12.986 1.00 90.38 173 LEU A CA 1
ATOM 1359 C C . LEU A 1 173 ? -3.457 16.548 11.962 1.00 90.38 173 LEU A C 1
ATOM 1361 O O . LEU A 1 173 ? -3.556 16.117 10.814 1.00 90.38 173 LEU A O 1
ATOM 1365 N N . VAL A 1 174 ? -2.428 17.303 12.357 1.00 94.19 174 VAL A N 1
ATOM 1366 C CA . VAL A 1 174 ? -1.313 17.664 11.467 1.00 94.19 174 VAL A CA 1
ATOM 1367 C C . VAL A 1 174 ? -0.523 16.423 11.051 1.00 94.19 174 VAL A C 1
ATOM 1369 O O . VAL A 1 174 ? -0.253 16.247 9.864 1.00 94.19 174 VAL A O 1
ATOM 1372 N N . ASP A 1 175 ? -0.210 15.531 11.991 1.00 94.81 175 ASP A N 1
ATOM 1373 C CA . ASP A 1 175 ? 0.512 14.286 11.713 1.00 94.81 175 ASP A CA 1
ATOM 1374 C C . ASP A 1 175 ? -0.263 13.375 10.744 1.00 94.81 175 ASP A C 1
ATOM 1376 O O . ASP A 1 175 ? 0.249 13.000 9.685 1.00 94.81 175 ASP A O 1
ATOM 1380 N N . LEU A 1 176 ? -1.544 13.111 11.024 1.00 95.50 176 LEU A N 1
ATOM 1381 C CA . LEU A 1 176 ? -2.423 12.372 10.113 1.00 95.50 176 LEU A CA 1
ATOM 1382 C C . LEU A 1 176 ? -2.595 13.101 8.769 1.00 95.50 176 LEU A C 1
ATOM 1384 O O . LEU A 1 176 ? -2.796 12.468 7.722 1.00 95.50 176 LEU A O 1
ATOM 1388 N N . SER A 1 177 ? -2.512 14.436 8.776 1.00 95.38 177 SER A N 1
ATOM 1389 C CA . SER A 1 177 ? -2.538 15.233 7.556 1.00 95.38 177 SER A CA 1
ATOM 1390 C C . SER A 1 177 ? -1.363 14.917 6.646 1.00 95.38 177 SER A C 1
ATOM 1392 O O . SER A 1 177 ? -1.544 14.528 5.487 1.00 95.38 177 SER A O 1
ATOM 1394 N N . ASN A 1 178 ? -0.169 15.006 7.222 1.00 96.69 178 ASN A N 1
ATOM 1395 C CA . ASN A 1 178 ? 1.096 14.781 6.546 1.00 96.69 178 ASN A CA 1
ATOM 1396 C C . ASN A 1 178 ? 1.224 13.334 6.064 1.00 96.69 178 ASN A C 1
ATOM 1398 O O . ASN A 1 178 ? 1.518 13.117 4.889 1.00 96.69 178 ASN A O 1
ATOM 1402 N N . LYS A 1 179 ? 0.914 12.348 6.918 1.00 97.88 179 LYS A N 1
ATOM 1403 C CA . LYS A 1 179 ? 0.958 10.920 6.556 1.00 97.88 179 LYS A CA 1
ATOM 1404 C C . LYS A 1 179 ? 0.081 10.606 5.346 1.00 97.88 179 LYS A C 1
ATOM 1406 O O . LYS A 1 179 ? 0.528 9.939 4.411 1.00 97.88 179 LYS A O 1
ATOM 1411 N N . LEU A 1 180 ? -1.149 11.127 5.307 1.00 97.62 180 LEU A N 1
ATOM 1412 C CA . LEU A 1 180 ? -2.027 10.934 4.150 1.00 97.62 180 LEU A CA 1
ATOM 1413 C C . LEU A 1 180 ? -1.474 11.614 2.892 1.00 97.62 180 LEU A C 1
ATOM 1415 O O . LEU A 1 180 ? -1.509 11.011 1.823 1.00 97.62 180 LEU A O 1
ATOM 1419 N N . SER A 1 181 ? -1.000 12.857 3.001 1.00 98.00 181 SER A N 1
ATOM 1420 C CA . SER A 1 181 ? -0.460 13.606 1.860 1.00 98.00 181 SER A CA 1
ATOM 1421 C C . SER A 1 181 ? 0.743 12.892 1.247 1.00 98.00 181 SER A C 1
ATOM 1423 O O . SER A 1 181 ? 0.784 12.700 0.033 1.00 98.00 181 SER A O 1
ATOM 1425 N N . VAL A 1 182 ? 1.669 12.412 2.084 1.00 98.06 182 VAL A N 1
ATOM 1426 C CA . VAL A 1 182 ? 2.822 11.613 1.647 1.00 98.06 182 VAL A CA 1
ATOM 1427 C C . VAL A 1 182 ? 2.363 10.323 0.969 1.00 98.06 182 VAL A C 1
ATOM 1429 O O . VAL A 1 182 ? 2.815 10.016 -0.130 1.00 98.06 182 VAL A O 1
ATOM 1432 N N . THR A 1 183 ? 1.422 9.591 1.568 1.00 98.31 183 THR A N 1
ATOM 1433 C CA . THR A 1 183 ? 0.946 8.318 1.000 1.00 98.31 183 THR A CA 1
ATOM 1434 C C . THR A 1 183 ? 0.239 8.517 -0.346 1.00 98.31 183 THR A C 1
ATOM 1436 O O . THR A 1 183 ? 0.476 7.754 -1.282 1.00 98.31 183 THR A O 1
ATOM 1439 N N . LYS A 1 184 ? -0.566 9.582 -0.489 1.00 98.12 184 LYS A N 1
ATOM 1440 C CA . LYS A 1 184 ? -1.194 9.964 -1.766 1.00 98.12 184 LYS A CA 1
ATOM 1441 C C . LYS A 1 184 ? -0.153 10.286 -2.831 1.00 98.12 184 LYS A C 1
ATOM 1443 O O . LYS A 1 184 ? -0.274 9.793 -3.949 1.00 98.12 184 LYS A O 1
ATOM 1448 N N . LEU A 1 185 ? 0.868 11.070 -2.480 1.00 98.19 185 LEU A N 1
ATOM 1449 C CA . LEU A 1 185 ? 1.946 11.425 -3.400 1.00 98.19 185 LEU A CA 1
ATOM 1450 C C . LEU A 1 185 ? 2.712 10.179 -3.864 1.00 98.19 185 LEU A C 1
ATOM 1452 O O . LEU A 1 185 ? 2.960 10.024 -5.055 1.00 98.19 185 LEU A O 1
ATOM 1456 N N . LEU A 1 186 ? 3.016 9.255 -2.947 1.00 98.12 186 LEU A N 1
ATOM 1457 C CA . LEU A 1 186 ? 3.655 7.978 -3.274 1.00 98.12 186 LEU A CA 1
ATOM 1458 C C . LEU A 1 186 ? 2.778 7.118 -4.192 1.00 98.12 186 LEU A C 1
ATOM 1460 O O . LEU A 1 186 ? 3.270 6.583 -5.180 1.00 98.12 186 LEU A O 1
ATOM 1464 N N . SER A 1 187 ? 1.478 7.003 -3.904 1.00 97.81 187 SER A N 1
ATOM 1465 C CA . SER A 1 187 ? 0.540 6.239 -4.739 1.00 97.81 187 SER A CA 1
ATOM 1466 C C . SER A 1 187 ? 0.416 6.826 -6.152 1.00 97.81 187 SER A C 1
ATOM 1468 O O . SER A 1 187 ? 0.413 6.086 -7.141 1.00 97.81 187 SER A O 1
ATOM 1470 N N . GLN A 1 188 ? 0.372 8.157 -6.267 1.00 97.69 188 GLN A N 1
ATOM 1471 C CA . GLN A 1 188 ? 0.385 8.856 -7.553 1.00 97.69 188 GLN A CA 1
ATOM 1472 C C . GLN A 1 188 ? 1.695 8.620 -8.302 1.00 97.69 188 GLN A C 1
ATOM 1474 O O . GLN A 1 188 ? 1.663 8.247 -9.473 1.00 97.69 188 GLN A O 1
ATOM 1479 N N . TYR A 1 189 ? 2.833 8.770 -7.625 1.00 97.25 189 TYR A N 1
ATOM 1480 C CA . TYR A 1 189 ? 4.144 8.533 -8.217 1.00 97.25 189 TYR A CA 1
ATOM 1481 C C . TYR A 1 189 ? 4.274 7.096 -8.740 1.00 97.25 189 TYR A C 1
ATOM 1483 O O . TYR A 1 189 ? 4.616 6.901 -9.905 1.00 97.25 189 TYR A O 1
ATOM 1491 N N . ALA A 1 190 ? 3.878 6.098 -7.946 1.00 97.38 190 ALA A N 1
ATOM 1492 C CA . ALA A 1 190 ? 3.852 4.700 -8.370 1.00 97.38 190 ALA A CA 1
ATOM 1493 C C . ALA A 1 190 ? 2.953 4.462 -9.591 1.00 97.38 190 ALA A C 1
ATOM 1495 O O . ALA A 1 190 ? 3.323 3.717 -10.498 1.00 97.38 190 ALA A O 1
ATOM 1496 N N . SER A 1 191 ? 1.802 5.136 -9.654 1.00 96.69 191 SER A N 1
ATOM 1497 C CA . SER A 1 191 ? 0.895 5.057 -10.805 1.00 96.69 191 SER A CA 1
ATOM 1498 C C . SER A 1 191 ? 1.526 5.642 -12.076 1.00 96.69 191 SER A C 1
ATOM 1500 O O . SER A 1 191 ? 1.397 5.048 -13.145 1.00 96.69 191 SER A O 1
ATOM 1502 N N . VAL A 1 192 ? 2.244 6.765 -11.963 1.00 96.31 192 VAL A N 1
ATOM 1503 C CA . VAL A 1 192 ? 2.951 7.401 -13.089 1.00 96.31 192 VAL A CA 1
ATOM 1504 C C . VAL A 1 192 ? 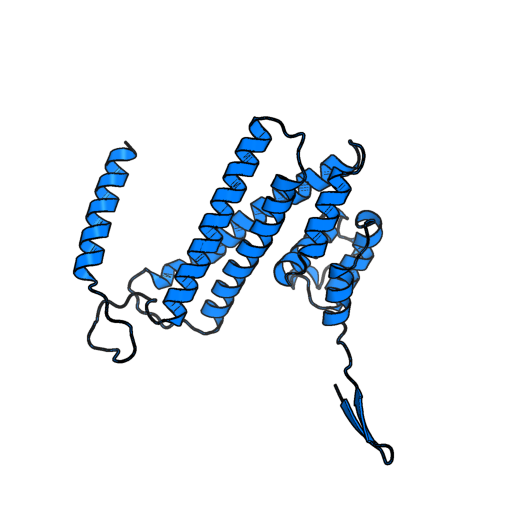4.112 6.535 -13.577 1.00 96.31 192 VAL A C 1
ATOM 1506 O O . VAL A 1 192 ? 4.213 6.290 -14.775 1.00 96.31 192 VAL A O 1
ATOM 1509 N N . VAL A 1 193 ? 4.948 6.015 -12.673 1.00 94.56 193 VAL A N 1
ATOM 1510 C CA . VAL A 1 193 ? 6.069 5.127 -13.039 1.00 94.56 193 VAL A CA 1
ATOM 1511 C C . VAL A 1 193 ? 5.561 3.872 -13.741 1.00 94.56 193 VAL A C 1
ATOM 1513 O O . VAL A 1 193 ? 6.073 3.490 -14.792 1.00 94.56 193 VAL A O 1
ATOM 1516 N N . LEU A 1 194 ? 4.509 3.251 -13.203 1.00 94.44 194 LEU A N 1
ATOM 1517 C CA . LEU A 1 194 ? 3.890 2.084 -13.818 1.00 94.44 194 LEU A CA 1
ATOM 1518 C C . LEU A 1 194 ? 3.328 2.398 -15.213 1.00 94.44 194 LEU A C 1
ATOM 1520 O O . LEU A 1 194 ? 3.455 1.579 -16.124 1.00 94.44 194 LEU A O 1
ATOM 1524 N N . TRP A 1 195 ? 2.716 3.573 -15.387 1.00 93.75 195 TRP A N 1
ATOM 1525 C CA . TRP A 1 195 ? 2.251 4.042 -16.691 1.00 93.75 195 TRP A CA 1
ATOM 1526 C C . TRP A 1 195 ? 3.420 4.217 -17.670 1.00 93.75 195 TRP A C 1
ATOM 1528 O O . TRP A 1 195 ? 3.352 3.690 -18.778 1.00 93.75 195 TRP A O 1
ATOM 1538 N N . PHE A 1 196 ? 4.528 4.834 -17.244 1.00 90.62 196 PHE A N 1
ATOM 1539 C CA . PHE A 1 196 ? 5.732 4.986 -18.074 1.00 90.62 196 PHE A CA 1
ATOM 1540 C C . PHE A 1 196 ? 6.293 3.634 -18.518 1.00 90.62 196 PHE A C 1
ATOM 1542 O O . PHE A 1 196 ? 6.599 3.467 -19.696 1.00 90.62 196 PHE A O 1
ATOM 1549 N N . CYS A 1 197 ? 6.365 2.650 -17.618 1.00 89.75 197 CYS A N 1
ATOM 1550 C CA . CYS A 1 197 ? 6.819 1.299 -17.962 1.00 89.75 197 CYS A CA 1
ATOM 1551 C C . CYS A 1 197 ? 5.905 0.651 -19.015 1.00 89.75 197 CYS A C 1
ATOM 1553 O O . CYS A 1 197 ? 6.379 0.089 -19.997 1.00 89.75 197 CYS A O 1
ATOM 1555 N N . ARG A 1 198 ? 4.579 0.761 -18.848 1.00 88.19 198 ARG A N 1
ATOM 1556 C CA . ARG A 1 198 ? 3.593 0.189 -19.785 1.00 88.19 198 ARG A CA 1
ATOM 1557 C C . ARG A 1 198 ? 3.603 0.864 -21.156 1.00 88.19 198 ARG A C 1
ATOM 1559 O O . ARG A 1 198 ? 3.332 0.203 -22.151 1.00 88.19 198 ARG A O 1
ATOM 1566 N N . CYS A 1 199 ? 3.915 2.156 -21.209 1.00 85.81 199 CYS A N 1
ATOM 1567 C CA . CYS A 1 199 ? 4.075 2.909 -22.453 1.00 85.81 199 CYS A CA 1
ATOM 1568 C C . CYS A 1 199 ? 5.463 2.747 -23.091 1.00 85.81 199 CYS A C 1
ATOM 1570 O O . CYS A 1 199 ? 5.711 3.336 -24.140 1.00 85.81 199 CYS A O 1
ATOM 1572 N N . GLY A 1 200 ? 6.373 1.994 -22.465 1.00 81.94 200 GLY A N 1
ATOM 1573 C CA . GLY A 1 200 ? 7.749 1.844 -22.934 1.00 81.94 200 GLY A CA 1
ATOM 1574 C C . GLY A 1 200 ? 8.600 3.108 -22.783 1.00 81.94 200 GLY A C 1
ATOM 1575 O O . GLY A 1 200 ? 9.634 3.208 -23.427 1.00 81.94 200 GLY A O 1
ATOM 1576 N N . LEU A 1 201 ? 8.190 4.075 -21.958 1.00 81.88 201 LEU A N 1
ATOM 1577 C CA . LEU A 1 201 ? 8.986 5.271 -21.647 1.00 81.88 201 LEU A CA 1
ATOM 1578 C C . LEU A 1 201 ? 10.098 4.982 -20.631 1.00 81.88 201 LEU A C 1
ATOM 1580 O O . LEU A 1 201 ? 11.104 5.678 -20.616 1.00 81.88 201 LEU A O 1
ATOM 1584 N N . LEU A 1 202 ? 9.915 3.958 -19.793 1.00 85.50 202 LEU A N 1
ATOM 1585 C CA . LEU A 1 202 ? 10.945 3.428 -18.900 1.00 85.50 202 LEU A CA 1
ATOM 1586 C C . LEU A 1 202 ? 11.245 1.963 -19.251 1.00 85.50 202 LEU A C 1
ATOM 1588 O O . LEU A 1 202 ? 10.325 1.255 -19.678 1.00 85.50 202 LEU A O 1
ATOM 1592 N N . PRO A 1 203 ? 12.496 1.495 -19.078 1.00 81.81 203 PRO A N 1
ATOM 1593 C CA . PRO A 1 203 ? 13.653 2.223 -18.541 1.00 81.81 203 PRO A CA 1
ATOM 1594 C C . PRO A 1 203 ? 14.173 3.288 -19.514 1.00 81.81 203 PRO A C 1
ATOM 1596 O O . PRO A 1 203 ? 13.977 3.164 -20.732 1.00 81.81 203 PRO A O 1
ATOM 1599 N N . ASP A 1 204 ? 14.811 4.319 -18.952 1.00 69.00 204 ASP A N 1
ATOM 1600 C CA . ASP A 1 204 ? 15.415 5.421 -19.711 1.00 69.00 204 ASP A CA 1
ATOM 1601 C C . ASP A 1 204 ? 16.492 4.857 -20.652 1.00 69.00 204 ASP A C 1
ATOM 1603 O O . ASP A 1 204 ? 17.376 4.123 -20.203 1.00 69.00 204 ASP A O 1
ATOM 1607 N N . ASN A 1 205 ? 16.375 5.139 -21.956 1.00 66.06 205 ASN A N 1
ATOM 1608 C CA . ASN A 1 205 ? 17.328 4.688 -22.971 1.00 66.06 205 ASN A CA 1
ATOM 1609 C C . ASN A 1 205 ? 17.893 5.895 -23.728 1.00 66.06 205 ASN A C 1
ATOM 1611 O O . ASN A 1 205 ? 17.117 6.580 -24.396 1.00 66.06 205 ASN A O 1
ATOM 1615 N N . PRO A 1 206 ? 19.210 6.165 -23.636 1.00 59.19 206 PRO A N 1
ATOM 1616 C CA . PRO A 1 206 ? 19.824 7.310 -24.293 1.00 59.19 206 PRO A CA 1
ATOM 1617 C C . PRO A 1 206 ? 19.956 7.145 -25.817 1.00 59.19 206 PRO A C 1
ATOM 1619 O O . PRO A 1 206 ? 20.146 8.147 -26.502 1.00 59.19 206 PRO A O 1
ATOM 1622 N N . ASP A 1 207 ? 19.843 5.925 -26.361 1.00 61.28 207 ASP A N 1
ATOM 1623 C CA . ASP A 1 207 ? 19.922 5.667 -27.802 1.00 61.28 207 ASP A CA 1
ATOM 1624 C C . ASP A 1 207 ? 18.533 5.730 -28.466 1.00 61.28 207 ASP A C 1
ATOM 1626 O O . ASP A 1 207 ? 17.765 4.763 -28.500 1.00 61.28 207 ASP A O 1
ATOM 1630 N N . GLU A 1 208 ? 18.229 6.885 -29.067 1.00 56.28 208 GLU A N 1
ATOM 1631 C CA . GLU A 1 208 ? 16.995 7.158 -29.828 1.00 56.28 208 GLU A CA 1
ATOM 1632 C C . GLU A 1 208 ? 16.832 6.268 -31.082 1.00 56.28 208 GLU A C 1
ATOM 1634 O O . GLU A 1 208 ? 15.743 6.169 -31.649 1.00 56.28 208 GLU A O 1
ATOM 1639 N N . ALA A 1 209 ? 17.898 5.588 -31.520 1.00 55.19 209 ALA A N 1
ATOM 1640 C CA . ALA A 1 209 ? 17.954 4.891 -32.805 1.00 55.19 209 ALA A CA 1
ATOM 1641 C C . ALA A 1 209 ? 17.215 3.536 -32.853 1.00 55.19 209 ALA A C 1
ATOM 1643 O O . ALA A 1 209 ? 17.015 3.003 -33.945 1.00 55.19 209 ALA A O 1
ATOM 1644 N N . MET A 1 210 ? 16.816 2.949 -31.715 1.00 52.75 210 MET A N 1
ATOM 1645 C CA . MET A 1 210 ? 16.430 1.527 -31.675 1.00 52.75 210 MET A CA 1
ATOM 1646 C C . MET A 1 210 ? 14.939 1.184 -31.541 1.00 52.75 210 MET A C 1
ATOM 1648 O O . MET A 1 210 ? 14.637 -0.008 -31.590 1.00 52.75 210 MET A O 1
ATOM 1652 N N . GLN A 1 211 ? 13.982 2.111 -31.371 1.00 54.28 211 GLN A N 1
ATOM 1653 C CA . GLN A 1 211 ? 12.599 1.689 -31.046 1.00 54.28 211 GLN A CA 1
ATOM 1654 C C . GLN A 1 211 ? 11.486 2.484 -31.749 1.00 54.28 211 GLN A C 1
ATOM 1656 O O . GLN A 1 211 ? 10.963 3.460 -31.221 1.00 54.28 211 GLN A O 1
ATOM 1661 N N . LEU A 1 212 ? 11.043 1.971 -32.907 1.00 53.91 212 LEU A N 1
ATOM 1662 C CA . LEU A 1 212 ? 9.910 2.457 -33.724 1.00 53.91 212 LEU A CA 1
ATOM 1663 C C . LEU A 1 212 ? 8.544 2.485 -32.998 1.00 53.91 212 LEU A C 1
ATOM 1665 O O . LEU A 1 212 ? 7.581 3.034 -33.526 1.00 53.91 212 LEU A O 1
ATOM 1669 N N . THR A 1 213 ? 8.436 1.885 -31.810 1.00 58.97 213 THR A N 1
ATOM 1670 C CA . THR A 1 213 ? 7.189 1.746 -31.034 1.00 58.97 213 THR A CA 1
ATOM 1671 C C . THR A 1 213 ? 7.109 2.632 -29.788 1.00 58.97 213 THR A C 1
ATOM 1673 O O . THR A 1 213 ? 6.067 2.632 -29.131 1.00 58.97 213 THR A O 1
ATOM 1676 N N . ARG A 1 214 ? 8.162 3.387 -29.437 1.00 64.81 214 ARG A N 1
ATOM 1677 C CA . ARG A 1 214 ? 8.138 4.267 -28.256 1.00 64.81 214 ARG A CA 1
ATOM 1678 C C . ARG A 1 214 ? 7.547 5.644 -28.587 1.00 64.81 214 ARG A C 1
ATOM 1680 O O . ARG A 1 214 ? 7.774 6.160 -29.682 1.00 64.81 214 ARG A O 1
ATOM 1687 N N . PRO A 1 215 ? 6.828 6.282 -27.647 1.00 65.00 215 PRO A N 1
ATOM 1688 C CA . PRO A 1 215 ? 6.446 7.679 -27.798 1.00 65.00 215 PRO A CA 1
ATOM 1689 C C . PRO A 1 215 ? 7.702 8.556 -27.893 1.00 65.00 215 PRO A C 1
ATOM 1691 O O . PRO A 1 215 ? 8.580 8.475 -27.036 1.00 65.00 215 PRO A O 1
ATOM 1694 N N . TYR A 1 216 ? 7.778 9.404 -28.918 1.00 66.06 216 TYR A N 1
ATOM 1695 C CA . TYR A 1 216 ? 8.873 10.358 -29.081 1.00 66.06 216 TYR A CA 1
ATOM 1696 C C . TYR A 1 216 ? 8.763 11.488 -28.046 1.00 66.06 216 TYR A C 1
ATOM 1698 O O . TYR A 1 216 ? 7.720 12.140 -27.942 1.00 66.06 216 TYR A O 1
ATOM 1706 N N . TYR A 1 217 ? 9.839 11.748 -27.302 1.00 70.19 217 TYR A N 1
ATOM 1707 C CA . TYR A 1 217 ? 9.967 12.912 -26.425 1.00 70.19 217 TYR A CA 1
ATOM 1708 C C . TYR A 1 217 ? 11.362 13.525 -26.566 1.00 70.19 217 TYR A C 1
ATOM 1710 O O . TYR A 1 217 ? 12.345 12.819 -26.752 1.00 70.19 217 TYR A O 1
ATOM 1718 N N . ASN A 1 218 ? 11.459 14.855 -26.478 1.00 74.81 218 ASN A N 1
ATOM 1719 C CA . ASN A 1 218 ? 12.740 15.552 -26.595 1.00 74.81 218 ASN A CA 1
ATOM 1720 C C . ASN A 1 218 ? 13.519 15.442 -25.272 1.00 74.81 218 ASN A C 1
ATOM 1722 O O . ASN A 1 218 ? 13.331 16.262 -24.364 1.00 74.81 218 ASN A O 1
ATOM 1726 N N . TYR A 1 219 ? 14.369 14.417 -25.165 1.00 72.56 219 TYR A N 1
ATOM 1727 C CA . TYR A 1 219 ? 15.170 14.143 -23.970 1.00 72.56 219 TYR A CA 1
ATOM 1728 C C . TYR A 1 219 ? 16.045 15.340 -23.581 1.00 72.56 219 TYR A C 1
ATOM 1730 O O . TYR A 1 219 ? 16.026 15.762 -22.426 1.00 72.56 219 TYR A O 1
ATOM 1738 N N . GLN A 1 220 ? 16.748 15.946 -24.543 1.00 76.88 220 GLN A N 1
ATOM 1739 C CA . GLN A 1 220 ? 17.669 17.062 -24.289 1.00 76.88 220 GLN A CA 1
ATOM 1740 C C . GLN A 1 220 ? 16.957 18.273 -23.668 1.00 76.88 220 GLN A C 1
ATOM 1742 O O . GLN A 1 220 ? 17.438 18.855 -22.692 1.00 76.88 220 GLN A O 1
ATOM 1747 N N . LEU A 1 221 ? 15.776 18.626 -24.187 1.00 83.31 221 LEU A N 1
ATOM 1748 C CA . LEU A 1 221 ? 14.969 19.724 -23.654 1.00 83.31 221 LEU A CA 1
ATOM 1749 C C . LEU A 1 221 ? 14.506 19.438 -22.219 1.00 83.31 221 LEU A C 1
ATOM 1751 O O . LEU A 1 221 ? 14.596 20.312 -21.350 1.00 83.31 221 LEU A O 1
ATOM 1755 N N . MET A 1 222 ? 14.027 18.219 -21.954 1.00 80.75 222 MET A N 1
ATOM 1756 C CA . MET A 1 222 ? 13.585 17.820 -20.615 1.00 80.75 222 MET A CA 1
ATOM 1757 C C . MET A 1 222 ? 14.754 17.772 -19.627 1.00 80.75 222 MET A C 1
ATOM 1759 O O . MET A 1 222 ? 14.648 18.316 -18.526 1.00 80.75 222 MET A O 1
ATOM 1763 N N . GLN A 1 223 ? 15.884 17.185 -20.022 1.00 80.81 223 GLN A N 1
ATOM 1764 C CA . GLN A 1 223 ? 17.094 17.107 -19.211 1.00 80.81 223 GLN A CA 1
ATOM 1765 C C . GLN A 1 223 ? 17.567 18.507 -18.803 1.00 80.81 223 GLN A C 1
ATOM 1767 O O . GLN A 1 223 ? 17.812 18.748 -17.618 1.00 80.81 223 GLN A O 1
ATOM 1772 N N . HIS A 1 224 ? 17.615 19.447 -19.754 1.00 84.62 224 HIS A N 1
ATOM 1773 C CA . HIS A 1 224 ? 17.972 20.838 -19.486 1.00 84.62 224 HIS A CA 1
ATOM 1774 C C . HIS A 1 224 ? 16.988 21.504 -18.510 1.00 84.62 224 HIS A C 1
ATOM 1776 O O . HIS A 1 224 ? 17.404 22.098 -17.512 1.00 84.62 224 HIS A O 1
ATOM 1782 N N . TYR A 1 225 ? 15.676 21.359 -18.737 1.00 88.12 225 TYR A N 1
ATOM 1783 C CA . TYR A 1 225 ? 14.645 21.911 -17.851 1.00 88.12 225 TYR A CA 1
ATOM 1784 C C . TYR A 1 225 ? 14.779 21.402 -16.404 1.00 88.12 225 TYR A C 1
ATOM 1786 O O . TYR A 1 225 ? 14.759 22.191 -15.453 1.00 88.12 225 TYR A O 1
ATOM 1794 N N . TYR A 1 226 ? 14.941 20.089 -16.218 1.00 82.06 226 TYR A N 1
ATOM 1795 C CA . TYR A 1 226 ? 15.039 19.486 -14.888 1.00 82.06 226 TYR A CA 1
ATOM 1796 C C . TYR A 1 226 ? 16.394 19.721 -14.213 1.00 82.06 226 TYR A C 1
ATOM 1798 O O . TYR A 1 226 ? 16.441 19.807 -12.985 1.00 82.06 226 TYR A O 1
ATOM 1806 N N . ALA A 1 227 ? 17.491 19.852 -14.964 1.00 87.62 227 ALA A N 1
ATOM 1807 C CA . ALA A 1 227 ? 18.785 20.253 -14.412 1.00 87.62 227 ALA A CA 1
ATOM 1808 C C . ALA A 1 227 ? 18.716 21.666 -13.810 1.00 87.62 227 ALA A C 1
ATOM 1810 O O . ALA A 1 227 ? 19.091 21.865 -12.654 1.00 87.62 227 ALA A O 1
ATOM 1811 N N . GLU A 1 228 ? 18.142 22.625 -14.540 1.00 89.94 228 GLU A N 1
ATOM 1812 C CA . GLU A 1 228 ? 17.946 23.995 -14.051 1.00 89.94 228 GLU A CA 1
ATOM 1813 C C . GLU A 1 228 ? 17.007 24.051 -12.840 1.00 89.94 228 GLU A C 1
ATOM 1815 O O . GLU A 1 228 ? 17.244 24.788 -11.879 1.00 89.94 228 GLU A O 1
ATOM 1820 N N . ARG A 1 229 ? 15.948 23.235 -12.837 1.00 86.94 229 ARG A N 1
ATOM 1821 C CA . ARG A 1 229 ? 15.017 23.177 -11.705 1.00 86.94 229 ARG A CA 1
ATOM 1822 C C . ARG A 1 229 ? 15.643 22.556 -10.454 1.00 86.94 229 ARG A C 1
ATOM 1824 O O . ARG A 1 229 ? 15.391 23.064 -9.364 1.00 86.94 229 ARG A O 1
ATOM 1831 N N . ARG A 1 230 ? 16.484 21.521 -10.596 1.00 85.88 230 ARG A N 1
ATOM 1832 C CA . ARG A 1 230 ? 17.246 20.928 -9.479 1.00 85.88 230 ARG A CA 1
ATOM 1833 C C . ARG A 1 230 ? 18.198 21.939 -8.845 1.00 85.88 230 ARG A C 1
ATOM 1835 O O . ARG A 1 230 ? 18.131 22.122 -7.635 1.00 85.88 230 ARG A O 1
ATOM 1842 N N . LYS A 1 231 ? 18.959 22.688 -9.653 1.00 90.31 231 LYS A N 1
ATOM 1843 C CA . LYS A 1 231 ? 19.807 23.784 -9.149 1.00 90.31 231 LYS A CA 1
ATOM 1844 C C . LYS A 1 231 ? 18.996 24.792 -8.334 1.00 90.31 231 LYS A C 1
ATOM 1846 O O . LYS A 1 231 ? 19.395 25.148 -7.232 1.00 90.31 231 LYS A O 1
ATOM 1851 N N . LYS A 1 232 ? 17.833 25.233 -8.830 1.00 89.69 232 LYS A N 1
ATOM 1852 C CA . LYS A 1 232 ? 16.968 26.180 -8.097 1.00 89.69 232 LYS A CA 1
ATOM 1853 C C . LYS A 1 232 ? 16.489 25.627 -6.752 1.00 89.69 232 LYS A C 1
ATOM 1855 O O . LYS A 1 232 ? 16.450 26.372 -5.781 1.00 89.69 232 LYS A O 1
ATOM 1860 N N . LEU A 1 233 ? 16.140 24.342 -6.686 1.00 85.69 233 LEU A N 1
ATOM 1861 C CA .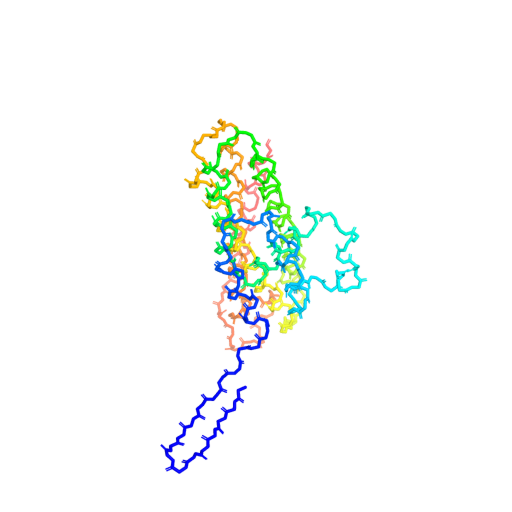 LEU A 1 233 ? 15.719 23.695 -5.440 1.00 85.69 233 LEU A CA 1
ATOM 1862 C C . LEU A 1 233 ? 16.866 23.585 -4.428 1.00 85.69 233 LEU A C 1
ATOM 1864 O O . LEU A 1 233 ? 16.650 23.858 -3.253 1.00 85.69 233 LEU A O 1
ATOM 1868 N N . GLU A 1 234 ? 18.082 23.261 -4.875 1.00 85.25 234 GLU A N 1
ATOM 1869 C CA . G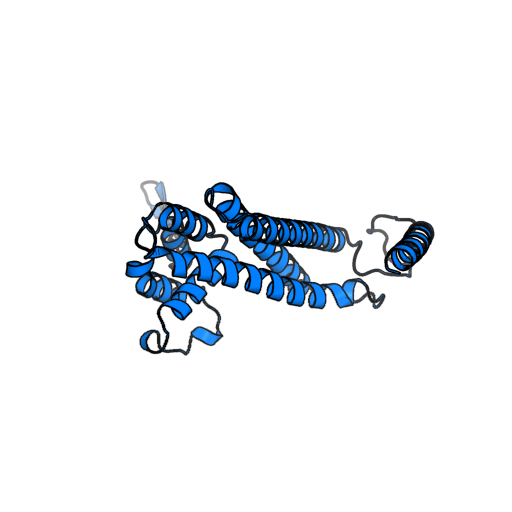LU A 1 234 ? 19.270 23.234 -4.009 1.00 85.25 234 GLU A CA 1
ATOM 1870 C C . GLU A 1 234 ? 19.541 24.604 -3.372 1.00 85.25 234 GLU A C 1
ATOM 1872 O O . GLU A 1 234 ? 19.851 24.683 -2.184 1.00 85.25 234 GLU A O 1
ATOM 1877 N N . HIS A 1 235 ? 19.343 25.691 -4.124 1.00 81.94 235 HIS A N 1
ATOM 1878 C CA . HIS A 1 235 ? 19.492 27.055 -3.605 1.00 81.94 235 HIS A CA 1
ATOM 1879 C C . HIS A 1 235 ? 18.426 27.429 -2.566 1.00 81.94 235 HIS A C 1
ATOM 1881 O O . HIS A 1 235 ? 18.708 28.244 -1.701 1.00 81.94 235 HIS A O 1
ATOM 1887 N N . LEU A 1 236 ? 17.225 26.845 -2.635 1.00 79.81 236 LEU A N 1
ATOM 1888 C CA . LEU A 1 236 ? 16.147 27.065 -1.659 1.00 79.81 236 LEU A CA 1
ATOM 1889 C C . LEU A 1 236 ? 16.281 26.193 -0.400 1.00 79.81 236 LEU A C 1
ATOM 1891 O O . LEU A 1 236 ? 15.557 26.406 0.568 1.00 79.81 236 LEU A O 1
ATOM 1895 N N . SER A 1 237 ? 17.150 25.181 -0.437 1.00 68.25 237 SER A N 1
ATOM 1896 C CA . SER A 1 237 ? 17.414 24.273 0.688 1.00 68.25 237 SER A CA 1
ATOM 1897 C C . SER A 1 237 ? 18.569 24.722 1.594 1.00 68.25 237 SER A C 1
ATOM 1899 O O . SER A 1 237 ? 18.827 24.073 2.607 1.00 68.25 237 SER A O 1
ATOM 1901 N N . ARG A 1 238 ? 19.262 25.802 1.214 1.00 51.78 238 ARG A N 1
ATOM 1902 C CA . ARG A 1 238 ? 20.287 26.496 2.004 1.00 51.78 238 ARG A CA 1
ATOM 1903 C C . ARG A 1 238 ? 19.681 27.715 2.684 1.00 51.78 238 ARG A C 1
ATOM 1905 O O . ARG A 1 238 ? 20.112 27.990 3.822 1.00 51.78 238 ARG A O 1
#